Protein AF-A0A537AQT9-F1 (afdb_monomer)

Nearest PDB structures (foldseek):
  8ix9-assembly1_B  TM=9.095E-01  e=1.448E-14  Pseudomonas aeruginosa
  3hwr-assembly1_B  TM=9.154E-01  e=8.059E-14  Cupriavidus pinatubonensis JMP134
  8wl4-assembly1_B-2  TM=8.433E-01  e=1.164E-13  Levilactobacillus brevis
  8wl3-assembly1_B-2  TM=8.200E-01  e=2.285E-13  Levilactobacillus brevis
  3i83-assembly1_A  TM=8.403E-01  e=4.076E-12  Methylococcus capsulatus

Foldseek 3Di:
DDDDDDDDDDDDDDDDDDDDDDDDDDDDDDDDDDDDDDDPPPPPPDDDDDDDDDDDDDDDDDDDDDDDDDDDDDDDDDDDDDDDDPPPDPPPVVVPPDPQFAEEEEEACFAVSVVLQQLLLVGHQYEYEALPVLQQVLCQPFNQFEAAPDTDGDRHHYHNFLVRVAADEGQEYEYADALVCLLVSCVRNVVRYPDAHEYEYQYADDDSQVSVVVVDPGWYKYWHAPWDWHGPDRSYIYGHDLGPATEMETPGDHLVSCVVVCVSCVVSPHHYHRDHDRVVVSVVVNVVVVVVD

Secondary structure (DSSP, 8-state):
---------------------------------------TTSSSSSSS--S------------PPPP------------------------TTTTTS-SPPPEEEEE--SHHHHHHHHHHTTTSEEEEE-S-HHHHHHHHHH-EEEEESS-EEE--EEESSHHHH-SEE-SEEEE-S-GGGHHHHHHHHGGGEES-PEEEE--SSSSHHHHHHHH-SS-EEEEE---EEEEEETTEEEEEE--S-EEEEEEES-HHHHHHHHHHHHHHT--EEE-S--HHHHHHHHHHHHHH-

Radius of gyration: 32.09 Å; Cα contacts (8 Å, |Δi|>4): 451; chains: 1; bounding box: 141×38×62 Å

Solvent-accessible surface area (backbone atoms only — not comparable to full-atom values): 18251 Å² total; per-residue (Å²): 141,79,92,87,86,88,84,88,85,85,86,87,87,88,87,88,84,88,84,91,84,89,84,91,90,86,82,92,83,82,83,88,81,86,89,78,94,79,76,98,80,83,86,88,83,82,89,88,86,90,86,80,86,80,90,84,90,81,82,91,80,89,83,86,85,84,90,79,91,82,87,89,83,86,89,80,85,89,76,93,72,78,80,79,75,82,76,77,78,75,60,76,80,65,74,70,69,77,72,78,56,56,28,36,37,29,36,22,49,51,23,62,21,33,49,54,48,54,33,38,42,76,72,32,43,39,35,35,33,29,78,53,49,65,31,30,52,32,18,61,74,72,14,38,31,38,30,67,84,54,73,48,71,39,80,49,52,57,20,54,42,42,79,75,57,37,74,43,74,36,58,28,39,39,44,41,46,60,72,92,44,46,65,65,53,48,64,57,36,52,86,22,55,36,84,80,34,38,35,34,36,50,47,81,75,81,64,64,62,59,50,50,57,73,76,46,91,60,44,29,35,32,29,34,61,47,64,39,48,40,66,77,49,64,24,32,25,32,37,74,40,87,43,67,67,17,34,33,16,40,77,37,76,51,51,75,82,47,41,67,55,29,50,47,36,31,76,38,73,44,51,40,47,69,35,76,71,29,58,68,64,38,50,54,52,40,55,54,49,73,75,74,112

Mean predicted aligned error: 16.13 Å

Structure (mmCIF, N/CA/C/O backbone):
data_AF-A0A537AQT9-F1
#
_entry.id   AF-A0A537AQT9-F1
#
loop_
_atom_site.group_PDB
_atom_site.id
_atom_site.type_symbol
_atom_site.label_atom_id
_atom_site.label_alt_id
_atom_site.label_comp_id
_atom_site.label_asym_id
_atom_site.label_entity_id
_atom_site.label_seq_id
_atom_site.pdbx_PDB_ins_code
_atom_site.Cartn_x
_atom_site.Cartn_y
_atom_site.Cartn_z
_atom_site.occupancy
_atom_site.B_iso_or_equiv
_atom_site.auth_seq_id
_atom_site.auth_comp_id
_atom_site.auth_asym_id
_atom_site.auth_atom_id
_atom_site.pdbx_PDB_model_num
ATOM 1 N N . MET A 1 1 ? 75.139 15.248 19.579 1.00 33.78 1 MET A N 1
ATOM 2 C CA . MET A 1 1 ? 76.320 14.436 19.194 1.00 33.78 1 MET A CA 1
ATOM 3 C C . MET A 1 1 ? 76.072 13.026 19.703 1.00 33.78 1 MET A C 1
ATOM 5 O O . MET A 1 1 ? 75.823 12.925 20.889 1.00 33.78 1 MET A O 1
ATOM 9 N N . ARG A 1 2 ? 76.051 11.916 18.966 1.00 36.06 2 ARG A N 1
ATOM 10 C CA . ARG A 1 2 ? 76.287 11.492 17.570 1.00 36.06 2 ARG A CA 1
ATOM 11 C C . ARG A 1 2 ? 75.431 10.198 17.415 1.00 36.06 2 ARG A C 1
ATOM 13 O O . ARG A 1 2 ? 75.317 9.487 18.405 1.00 36.06 2 ARG A O 1
ATOM 20 N N . THR A 1 3 ? 74.587 10.017 16.385 1.00 31.69 3 THR A N 1
ATOM 21 C CA . THR A 1 3 ? 74.832 9.246 15.122 1.00 31.69 3 THR A CA 1
ATOM 22 C C . THR A 1 3 ? 75.355 7.810 15.361 1.00 31.69 3 THR A C 1
ATOM 24 O O . THR A 1 3 ? 76.186 7.644 16.238 1.00 31.69 3 THR A O 1
ATOM 27 N N . LEU A 1 4 ? 75.001 6.699 1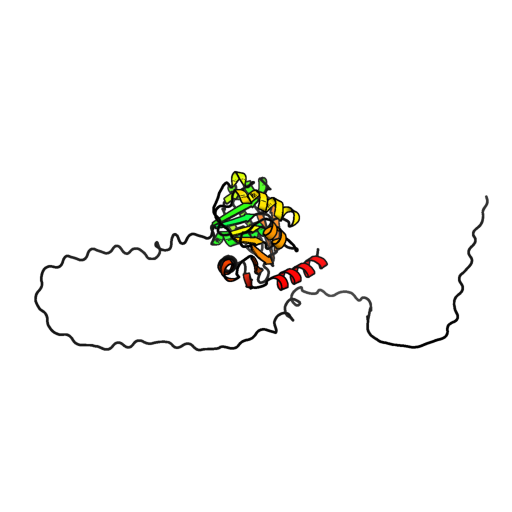4.693 1.00 36.00 4 LEU A N 1
ATOM 28 C CA . LEU A 1 4 ? 74.498 6.250 13.365 1.00 36.00 4 LEU A CA 1
ATOM 29 C C . LEU A 1 4 ? 74.026 4.763 13.581 1.00 36.00 4 LEU A C 1
ATOM 31 O O . LEU A 1 4 ? 74.238 4.246 14.669 1.00 36.00 4 LEU A O 1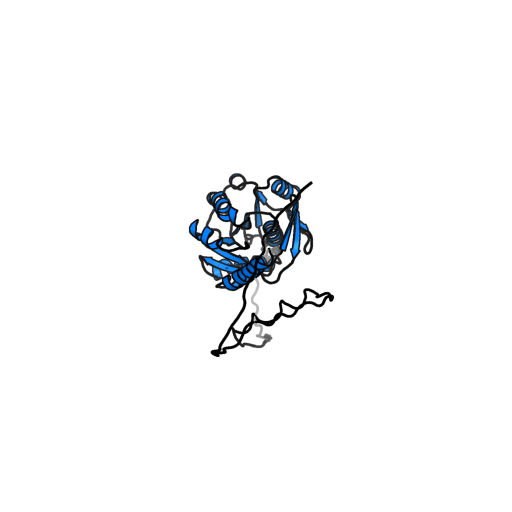
ATOM 35 N N . ALA A 1 5 ? 73.413 3.964 12.697 1.00 33.75 5 ALA A N 1
ATOM 36 C CA . ALA A 1 5 ? 73.587 3.779 11.259 1.00 33.75 5 ALA A CA 1
ATOM 37 C C . ALA A 1 5 ? 72.425 2.964 10.647 1.00 33.75 5 ALA A C 1
ATOM 39 O O . ALA A 1 5 ? 71.822 2.111 11.295 1.00 33.75 5 ALA A O 1
ATOM 40 N N . ALA A 1 6 ? 72.185 3.211 9.361 1.00 35.09 6 ALA A N 1
ATOM 41 C CA . ALA A 1 6 ? 71.316 2.460 8.466 1.00 35.09 6 ALA A CA 1
ATOM 42 C C . ALA A 1 6 ? 72.064 1.302 7.775 1.00 35.09 6 ALA A C 1
ATOM 44 O O . ALA A 1 6 ? 73.274 1.385 7.577 1.00 35.09 6 ALA A O 1
ATOM 45 N N . ALA A 1 7 ? 71.323 0.303 7.285 1.00 35.03 7 ALA A N 1
ATOM 46 C CA . ALA A 1 7 ? 71.769 -0.575 6.204 1.00 35.03 7 ALA A CA 1
ATOM 47 C C . ALA A 1 7 ? 70.605 -0.867 5.235 1.00 35.03 7 ALA A C 1
ATOM 49 O O . ALA A 1 7 ? 69.642 -1.551 5.569 1.00 35.03 7 ALA A O 1
ATOM 50 N N . ARG A 1 8 ? 70.706 -0.301 4.025 1.00 35.44 8 ARG A N 1
ATOM 51 C CA . ARG A 1 8 ? 70.062 -0.761 2.780 1.00 35.44 8 ARG A CA 1
ATOM 52 C C . ARG A 1 8 ? 71.013 -1.754 2.107 1.00 35.44 8 ARG A C 1
ATOM 54 O O . ARG A 1 8 ? 72.202 -1.488 2.167 1.00 35.44 8 ARG A O 1
ATOM 61 N N . ILE A 1 9 ? 70.493 -2.760 1.395 1.00 34.44 9 ILE A N 1
ATOM 62 C CA . ILE A 1 9 ? 71.028 -3.415 0.167 1.00 34.44 9 ILE A CA 1
ATOM 63 C C . ILE A 1 9 ? 69.879 -4.337 -0.312 1.00 34.44 9 ILE A C 1
ATOM 65 O O . ILE A 1 9 ? 69.418 -5.174 0.451 1.00 34.44 9 ILE A O 1
ATOM 69 N N . ALA A 1 10 ? 69.120 -3.999 -1.359 1.00 32.22 10 ALA A N 1
ATOM 70 C CA . ALA A 1 10 ? 69.355 -4.112 -2.810 1.00 32.22 10 ALA A CA 1
ATOM 71 C C . ALA A 1 10 ? 68.746 -5.402 -3.406 1.00 32.22 10 ALA A C 1
ATOM 73 O O . ALA A 1 10 ? 69.064 -6.514 -3.000 1.00 32.22 10 ALA A O 1
ATOM 74 N N . ARG A 1 11 ? 67.846 -5.212 -4.381 1.00 33.88 11 ARG A N 1
ATOM 75 C CA . ARG A 1 11 ? 67.275 -6.251 -5.253 1.00 33.88 11 ARG A CA 1
ATOM 76 C C . ARG A 1 11 ? 68.293 -6.671 -6.319 1.00 33.88 11 ARG A C 1
ATOM 78 O O . ARG A 1 11 ? 69.036 -5.806 -6.781 1.00 33.88 11 ARG A O 1
ATOM 85 N N . PRO A 1 12 ? 68.164 -7.888 -6.865 1.00 35.25 12 PRO A N 1
ATOM 86 C CA . PRO A 1 12 ? 68.488 -8.150 -8.259 1.00 35.25 12 PRO A CA 1
ATOM 87 C C . PRO A 1 12 ? 67.243 -8.525 -9.092 1.00 35.25 12 PRO A C 1
ATOM 89 O O . PRO A 1 12 ? 66.321 -9.195 -8.634 1.00 35.25 12 PRO A O 1
ATOM 92 N N . GLN A 1 13 ? 67.251 -8.055 -10.336 1.00 32.03 13 GLN A N 1
ATOM 93 C CA . GLN A 1 13 ? 66.471 -8.457 -11.520 1.00 32.03 13 GLN A CA 1
ATOM 94 C C . GLN A 1 13 ? 67.520 -8.785 -12.616 1.00 32.03 13 GLN A C 1
ATOM 96 O O . GLN A 1 13 ? 68.680 -8.407 -12.437 1.00 32.03 13 GLN A O 1
ATOM 101 N N . PRO A 1 14 ? 67.160 -9.250 -13.822 1.00 45.97 14 PRO A N 1
ATOM 102 C CA . PRO A 1 14 ? 66.437 -10.469 -14.196 1.00 45.97 14 PRO A CA 1
ATOM 103 C C . PRO A 1 14 ? 67.245 -11.282 -15.243 1.00 45.97 14 PRO A C 1
ATOM 105 O O . PRO A 1 14 ? 68.164 -10.757 -15.865 1.00 45.97 14 PRO A O 1
ATOM 108 N N . GLN A 1 15 ? 66.870 -12.532 -15.526 1.00 32.69 15 GLN A N 1
ATOM 109 C CA . GLN A 1 15 ? 67.201 -13.189 -16.803 1.00 32.69 15 GLN A CA 1
ATOM 110 C C . GLN A 1 15 ? 66.007 -14.038 -17.243 1.00 32.69 15 GLN A C 1
ATOM 112 O O . GLN A 1 15 ? 65.490 -14.833 -16.463 1.00 32.69 15 GLN A O 1
ATOM 117 N N . GLY A 1 16 ? 65.531 -13.800 -18.466 1.00 29.56 16 GLY A N 1
ATOM 118 C CA . GLY A 1 16 ? 64.412 -14.519 -19.071 1.00 29.56 16 GLY A CA 1
ATOM 119 C C . GLY A 1 16 ? 64.858 -15.582 -20.070 1.00 29.56 16 GLY A C 1
ATOM 120 O O . GLY A 1 16 ? 66.004 -15.599 -20.505 1.00 29.56 16 GLY A O 1
ATOM 121 N N . SER A 1 17 ? 63.917 -16.430 -20.474 1.00 29.97 17 SER A N 1
ATOM 122 C CA . SER A 1 17 ? 63.758 -16.901 -21.855 1.00 29.97 17 SER A CA 1
ATOM 123 C C . SER A 1 17 ? 62.337 -17.448 -22.033 1.00 29.97 17 SER A C 1
ATOM 125 O O . SER A 1 17 ? 61.662 -17.776 -21.059 1.00 29.97 17 SER A O 1
ATOM 127 N N . ALA A 1 18 ? 61.870 -17.362 -23.273 1.00 30.42 18 ALA A N 1
ATOM 128 C CA . ALA A 1 18 ? 60.485 -17.373 -23.714 1.00 30.42 18 ALA A CA 1
ATOM 129 C C . ALA A 1 18 ? 59.812 -18.753 -23.673 1.00 30.42 18 ALA A C 1
ATOM 131 O O . ALA A 1 18 ? 60.477 -19.760 -23.873 1.00 30.42 18 ALA A O 1
ATOM 132 N N . ASP A 1 19 ? 58.484 -18.759 -23.537 1.00 29.48 19 ASP A N 1
ATOM 133 C CA . ASP A 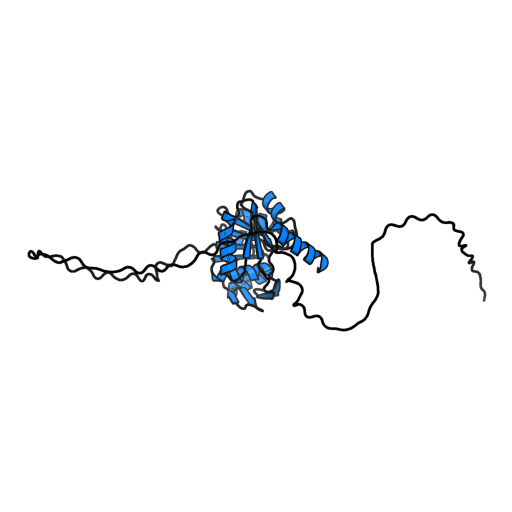1 19 ? 57.644 -19.520 -24.465 1.00 29.48 19 ASP A CA 1
ATOM 134 C C . ASP A 1 19 ? 56.274 -18.843 -24.624 1.00 29.48 19 ASP A C 1
ATOM 136 O O . ASP A 1 19 ? 55.600 -18.472 -23.658 1.00 29.48 19 ASP A O 1
ATOM 140 N N . GLU A 1 20 ? 55.923 -18.601 -25.884 1.00 32.03 20 GLU A N 1
ATOM 141 C CA . GLU A 1 20 ? 54.697 -17.965 -26.351 1.00 32.03 20 GLU A CA 1
ATOM 142 C C . GLU A 1 20 ? 53.508 -18.922 -26.236 1.00 32.03 20 GLU A C 1
ATOM 144 O O . GLU A 1 20 ? 53.545 -20.008 -26.794 1.00 32.03 20 GLU A O 1
ATOM 149 N N . HIS A 1 21 ? 52.390 -18.468 -25.665 1.00 32.62 21 HIS A N 1
ATOM 150 C CA . HIS A 1 21 ? 51.068 -18.765 -26.221 1.00 32.62 21 HIS A CA 1
ATOM 151 C C . HIS A 1 21 ? 50.082 -17.649 -25.855 1.00 32.62 21 HIS A C 1
ATOM 153 O O . HIS A 1 21 ? 49.768 -17.393 -24.695 1.00 32.62 21 HIS A O 1
ATOM 159 N N . ARG A 1 22 ? 49.623 -16.949 -26.895 1.00 29.45 22 ARG A N 1
ATOM 160 C CA . ARG A 1 22 ? 48.714 -15.802 -26.866 1.00 29.45 22 ARG A CA 1
ATOM 161 C C . ARG A 1 22 ? 47.285 -16.279 -27.137 1.00 29.45 22 ARG A C 1
ATOM 163 O O . ARG A 1 22 ? 47.041 -16.879 -28.179 1.00 29.45 22 ARG A O 1
ATOM 170 N N . LEU A 1 23 ? 46.341 -15.933 -26.262 1.00 32.78 23 LEU A N 1
ATOM 171 C CA . LEU A 1 23 ? 44.904 -15.857 -26.563 1.00 32.78 23 LEU A CA 1
ATOM 172 C C . LEU A 1 23 ? 44.380 -14.481 -26.090 1.00 32.78 23 LEU A C 1
ATOM 174 O O . LEU A 1 23 ? 44.785 -14.043 -25.013 1.00 32.78 23 LEU A O 1
ATOM 178 N N . PRO A 1 24 ? 43.564 -13.753 -26.882 1.00 32.22 24 PRO A N 1
ATOM 179 C CA . PRO A 1 24 ? 43.255 -12.343 -26.632 1.00 32.22 24 PRO A CA 1
ATOM 180 C C . PRO A 1 24 ? 41.900 -12.107 -25.940 1.00 32.22 24 PRO A C 1
ATOM 182 O O . PRO A 1 24 ? 40.929 -12.799 -26.231 1.00 32.22 24 PRO A O 1
ATOM 185 N N . GLY A 1 25 ? 41.821 -11.022 -25.156 1.00 31.31 25 GLY A N 1
ATOM 186 C CA . GLY A 1 25 ? 40.597 -10.217 -25.026 1.00 31.31 25 GLY A CA 1
ATOM 187 C C . GLY A 1 25 ? 40.142 -9.888 -23.603 1.00 31.31 25 GLY A C 1
ATOM 188 O O . GLY A 1 25 ? 39.277 -10.587 -23.103 1.00 31.31 25 GLY A O 1
ATOM 189 N N . GLU A 1 26 ? 40.712 -8.830 -23.008 1.00 28.56 26 GLU A N 1
ATOM 190 C CA . GLU A 1 26 ? 40.198 -7.896 -21.965 1.00 28.56 26 GLU A CA 1
ATOM 191 C C . GLU A 1 26 ? 41.392 -6.997 -21.533 1.00 28.56 26 GLU A C 1
ATOM 193 O O . GLU A 1 26 ? 42.536 -7.453 -21.622 1.00 28.56 26 GLU A O 1
ATOM 198 N N . PRO A 1 27 ? 41.222 -5.783 -20.974 1.00 32.19 27 PRO A N 1
ATOM 199 C CA . PRO A 1 27 ? 40.364 -4.655 -21.338 1.00 32.19 27 PRO A CA 1
ATOM 200 C C . PRO A 1 27 ? 41.201 -3.403 -21.714 1.00 32.19 27 PRO A C 1
ATOM 202 O O . PRO A 1 27 ? 42.355 -3.248 -21.311 1.00 32.19 27 PRO A O 1
ATOM 205 N N . PHE A 1 28 ? 40.620 -2.462 -22.463 1.00 29.09 28 PHE A N 1
ATOM 206 C CA . PHE A 1 28 ? 41.236 -1.147 -22.694 1.00 29.09 28 PHE A CA 1
ATOM 207 C C . PHE A 1 28 ? 40.852 -0.177 -21.564 1.00 29.09 28 PHE A C 1
ATOM 209 O O . PHE A 1 28 ? 39.677 0.136 -21.388 1.00 29.09 28 PHE A O 1
ATOM 216 N N . ILE A 1 29 ? 41.854 0.323 -20.834 1.00 27.11 29 ILE A N 1
ATOM 217 C CA . ILE A 1 29 ? 41.766 1.511 -19.974 1.00 27.11 29 ILE A CA 1
ATOM 218 C C . ILE A 1 29 ? 42.610 2.621 -20.615 1.00 27.11 29 ILE A C 1
ATOM 220 O O . ILE A 1 29 ? 43.803 2.436 -20.830 1.00 27.11 29 ILE A O 1
ATOM 224 N N . LEU A 1 30 ? 41.988 3.773 -20.873 1.00 26.59 30 LEU A N 1
ATOM 225 C CA . LEU A 1 30 ? 42.594 5.098 -21.094 1.00 26.59 30 LEU A CA 1
ATOM 226 C C . LEU A 1 30 ? 41.548 6.107 -20.586 1.00 26.59 30 LEU A C 1
ATOM 228 O O . LEU A 1 30 ? 40.445 6.167 -21.118 1.00 26.59 30 LEU A O 1
ATOM 232 N N . SER A 1 31 ? 41.686 6.574 -19.346 1.00 25.47 31 SER A N 1
ATOM 233 C CA . SER A 1 31 ? 42.271 7.864 -18.935 1.00 25.47 31 SER A CA 1
ATOM 234 C C . SER A 1 31 ? 41.544 9.108 -19.473 1.00 25.47 31 SER A C 1
ATOM 236 O O . SER A 1 31 ? 41.623 9.421 -20.657 1.00 25.47 31 SER A O 1
ATOM 238 N N . ASP A 1 32 ? 40.884 9.791 -18.536 1.00 25.80 32 ASP A N 1
ATOM 239 C CA . ASP A 1 32 ? 40.470 11.198 -18.442 1.00 25.80 32 ASP A CA 1
ATOM 240 C C . ASP A 1 32 ? 40.586 12.142 -19.651 1.00 25.80 32 ASP A C 1
ATOM 242 O O . ASP A 1 32 ? 41.674 12.419 -20.144 1.00 25.80 32 ASP A O 1
ATOM 246 N N . CYS A 1 33 ? 39.460 12.810 -19.953 1.00 24.38 33 CYS A N 1
ATOM 247 C CA . CYS A 1 33 ? 39.398 14.268 -20.131 1.00 24.38 33 CYS A CA 1
ATOM 248 C C . CYS A 1 33 ? 37.946 14.791 -20.007 1.00 24.38 33 CYS A C 1
ATOM 250 O O . CYS A 1 33 ? 37.152 14.740 -20.937 1.00 24.38 33 CYS A O 1
ATOM 252 N N . ALA A 1 34 ? 37.617 15.254 -18.800 1.00 27.25 34 ALA A N 1
ATOM 253 C CA . ALA A 1 34 ? 37.032 16.554 -18.449 1.00 27.25 34 ALA A CA 1
ATOM 254 C C . ALA A 1 34 ? 35.947 17.240 -19.340 1.00 27.25 34 ALA A C 1
ATOM 256 O O . ALA A 1 34 ? 36.182 17.601 -20.486 1.00 27.25 34 ALA A O 1
ATOM 257 N N . HIS A 1 35 ? 34.851 17.625 -18.661 1.00 29.52 35 HIS A N 1
ATOM 258 C CA . HIS A 1 35 ? 33.866 18.687 -18.959 1.00 29.52 35 HIS A CA 1
ATOM 259 C C . HIS A 1 35 ? 32.868 18.491 -20.115 1.00 29.52 35 HIS A C 1
ATOM 261 O O . HIS A 1 35 ? 33.130 18.807 -21.269 1.00 29.52 35 HIS A O 1
ATOM 267 N N . GLY A 1 36 ? 31.628 18.148 -19.750 1.00 26.55 36 GLY A N 1
ATOM 268 C CA . GLY A 1 36 ? 30.459 18.337 -20.608 1.00 26.55 36 GLY A CA 1
ATOM 269 C C . GLY A 1 36 ? 29.202 17.713 -20.010 1.00 26.55 36 GLY A C 1
ATOM 270 O O . GLY A 1 36 ? 29.072 16.498 -19.949 1.00 26.55 36 GLY A O 1
ATOM 271 N N . SER A 1 37 ? 28.284 18.549 -19.540 1.00 29.14 37 SER A N 1
ATOM 272 C CA . SER A 1 37 ? 26.969 18.205 -18.989 1.00 29.14 37 SER A CA 1
ATOM 273 C C . SER A 1 37 ? 26.192 17.160 -19.809 1.00 29.14 37 SER A C 1
ATOM 275 O O . SER A 1 37 ? 25.775 17.452 -20.929 1.00 29.14 37 SER A O 1
ATOM 277 N N . PHE A 1 38 ? 25.903 15.992 -19.224 1.00 25.41 38 PHE A N 1
ATOM 278 C CA . PHE A 1 38 ? 24.958 15.021 -19.787 1.00 25.41 38 PHE A CA 1
ATOM 279 C C . PHE A 1 38 ? 2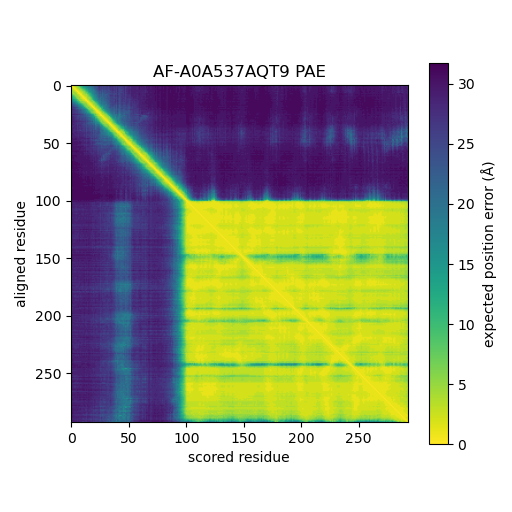3.583 15.140 -19.117 1.00 25.41 38 PHE A C 1
ATOM 281 O O . PHE A 1 38 ? 23.428 14.992 -17.906 1.00 25.41 38 PHE A O 1
ATOM 288 N N . SER A 1 39 ? 22.571 15.426 -19.936 1.00 27.39 39 SER A N 1
ATOM 289 C CA . SER A 1 39 ? 21.156 15.425 -19.564 1.00 27.39 39 SER A CA 1
ATOM 290 C C . SER A 1 39 ? 20.657 13.986 -19.375 1.00 27.39 39 SER A C 1
ATOM 292 O O . SER A 1 39 ? 20.846 13.142 -20.250 1.00 27.39 39 SER A O 1
ATOM 294 N N . VAL A 1 40 ? 19.988 13.707 -18.250 1.00 31.61 40 VAL A N 1
ATOM 295 C CA . VAL A 1 40 ? 19.402 12.400 -17.874 1.00 31.61 40 VAL A CA 1
ATOM 296 C C . VAL A 1 40 ? 18.123 12.115 -18.679 1.00 31.61 40 VAL A C 1
ATOM 298 O O . VAL A 1 40 ? 17.039 11.944 -18.125 1.00 31.61 40 VAL A O 1
ATOM 301 N N . ARG A 1 41 ? 18.207 12.127 -20.014 1.00 29.89 41 ARG A N 1
ATOM 302 C CA . ARG A 1 41 ? 17.038 11.909 -20.885 1.00 29.89 41 ARG A CA 1
ATOM 303 C C . ARG A 1 41 ? 17.211 10.857 -21.980 1.00 29.89 41 ARG A C 1
ATOM 305 O O . ARG A 1 41 ? 16.269 10.660 -22.737 1.00 29.89 41 ARG A O 1
ATOM 312 N N . THR A 1 42 ? 18.335 10.138 -22.038 1.00 29.58 42 THR A N 1
ATOM 313 C CA . THR A 1 42 ? 18.641 9.293 -23.216 1.00 29.58 42 THR A CA 1
ATOM 314 C C . THR A 1 42 ? 19.087 7.857 -22.905 1.00 29.58 42 THR A C 1
ATOM 316 O O . THR A 1 42 ? 19.699 7.221 -23.750 1.00 29.58 42 THR A O 1
ATOM 319 N N . LEU A 1 43 ? 18.779 7.297 -21.730 1.00 29.39 43 LEU A N 1
ATOM 320 C CA . LEU A 1 43 ? 19.219 5.932 -21.371 1.00 29.39 43 LEU A CA 1
ATOM 321 C C . LEU A 1 43 ? 18.121 5.038 -20.762 1.00 29.39 43 LEU A C 1
ATOM 323 O O . LEU A 1 43 ? 18.414 4.145 -19.978 1.00 29.39 43 LEU A O 1
ATOM 327 N N . VAL A 1 44 ? 16.855 5.245 -21.151 1.00 32.56 44 VAL A N 1
ATOM 328 C CA . VAL A 1 44 ? 15.736 4.315 -20.841 1.00 32.56 44 VAL A CA 1
ATOM 329 C C . VAL A 1 44 ? 14.994 3.863 -22.113 1.00 32.56 44 VAL A C 1
ATOM 331 O O . VAL A 1 44 ? 13.923 3.276 -22.072 1.00 32.56 44 VAL A O 1
ATOM 334 N N . SER A 1 45 ? 15.558 4.086 -23.301 1.00 32.59 45 SER A N 1
ATOM 335 C CA . SER A 1 45 ? 14.931 3.636 -24.553 1.00 32.59 45 SER A CA 1
ATOM 336 C C . SER A 1 45 ? 15.938 2.977 -25.479 1.00 32.59 45 SER A C 1
ATOM 338 O O . SER A 1 45 ? 16.223 3.481 -26.555 1.00 32.59 45 SER A O 1
ATOM 340 N N . ALA A 1 46 ? 16.481 1.841 -25.049 1.00 32.31 46 ALA A N 1
ATOM 341 C CA . ALA A 1 46 ? 16.979 0.810 -25.953 1.00 32.31 46 ALA A CA 1
ATOM 342 C C . ALA A 1 46 ? 17.140 -0.512 -25.185 1.00 32.31 46 ALA A C 1
ATOM 344 O O . ALA A 1 46 ? 17.823 -0.559 -24.168 1.00 32.31 46 ALA A O 1
ATOM 345 N N . ASN A 1 47 ? 16.554 -1.583 -25.727 1.00 34.25 47 ASN A N 1
ATOM 346 C CA . ASN A 1 47 ? 16.887 -2.992 -25.468 1.00 34.25 47 ASN A CA 1
ATOM 347 C C . ASN A 1 47 ? 16.261 -3.758 -24.291 1.00 34.25 47 ASN A C 1
ATOM 349 O O . ASN A 1 47 ? 16.891 -4.684 -23.789 1.00 34.25 47 ASN A O 1
ATOM 353 N N . ILE A 1 48 ? 14.988 -3.533 -23.947 1.00 33.16 48 ILE A N 1
ATOM 354 C CA . ILE A 1 48 ? 14.173 -4.592 -23.306 1.00 33.16 48 ILE A CA 1
ATOM 355 C C . ILE A 1 48 ? 12.746 -4.559 -23.861 1.00 33.16 48 ILE A C 1
ATOM 357 O O . ILE A 1 48 ? 11.834 -4.173 -23.148 1.00 33.16 48 ILE A O 1
ATOM 361 N N . LEU A 1 49 ? 12.547 -4.894 -25.143 1.00 31.48 49 LEU A N 1
ATOM 362 C CA . LEU A 1 49 ? 11.241 -5.259 -25.732 1.00 31.48 49 LEU A CA 1
ATOM 363 C C . LEU A 1 49 ? 11.436 -5.647 -27.209 1.00 31.48 49 LEU A C 1
ATOM 365 O O . LEU A 1 49 ? 11.028 -4.929 -28.113 1.00 31.48 49 LEU A O 1
ATOM 369 N N . ASP A 1 50 ? 12.074 -6.787 -27.472 1.00 31.12 50 ASP A N 1
ATOM 370 C CA . ASP A 1 50 ? 11.891 -7.455 -28.765 1.00 31.12 50 ASP A CA 1
ATOM 371 C C . ASP A 1 50 ? 11.955 -8.971 -28.599 1.00 31.12 50 ASP A C 1
ATOM 373 O O . ASP A 1 50 ? 13.002 -9.605 -28.731 1.00 31.12 50 ASP A O 1
ATOM 377 N N . ARG A 1 51 ? 10.822 -9.529 -28.166 1.00 34.72 51 ARG A N 1
ATOM 378 C CA . ARG A 1 51 ? 10.409 -10.927 -28.343 1.00 34.72 51 ARG A CA 1
ATOM 379 C C . ARG A 1 51 ? 9.123 -11.136 -27.558 1.00 34.72 51 ARG A C 1
ATOM 381 O O . ARG A 1 51 ? 9.196 -11.533 -26.414 1.00 34.72 51 ARG A O 1
ATOM 388 N N . TYR A 1 52 ? 7.977 -10.824 -28.158 1.00 33.59 52 TYR A N 1
ATOM 389 C CA . TYR A 1 52 ? 6.702 -11.551 -28.030 1.00 33.59 52 TYR A CA 1
ATOM 390 C C . TYR A 1 52 ? 5.711 -10.917 -29.028 1.00 33.59 52 TYR A C 1
ATOM 392 O O . TYR A 1 52 ? 5.355 -9.749 -28.908 1.00 33.59 52 TYR A O 1
ATOM 400 N N . GLY A 1 53 ? 5.326 -11.675 -30.067 1.00 25.95 53 GLY A N 1
ATOM 401 C CA . GLY A 1 53 ? 4.331 -11.279 -31.083 1.00 25.95 53 GLY A CA 1
ATOM 402 C C . GLY A 1 53 ? 2.929 -11.042 -30.490 1.00 25.95 53 GLY A C 1
ATOM 403 O O . GLY A 1 53 ? 2.694 -11.331 -29.328 1.00 25.95 53 GLY A O 1
ATOM 404 N N . ARG A 1 54 ? 1.910 -10.572 -31.216 1.00 29.23 54 ARG A N 1
ATOM 405 C CA . ARG A 1 54 ? 1.527 -10.803 -32.615 1.00 29.23 54 ARG A CA 1
ATOM 406 C C . ARG A 1 54 ? 0.535 -9.728 -33.102 1.00 29.23 54 ARG A C 1
ATOM 408 O O . ARG A 1 54 ? -0.220 -9.163 -32.325 1.00 29.23 54 ARG A O 1
ATOM 415 N N . ARG A 1 55 ? 0.510 -9.592 -34.435 1.00 29.86 55 ARG A N 1
ATOM 416 C CA . ARG A 1 55 ? -0.616 -9.390 -35.379 1.00 29.86 55 ARG A CA 1
ATOM 417 C C . ARG A 1 55 ? -2.044 -9.267 -34.809 1.00 29.86 55 ARG A C 1
ATOM 419 O O . ARG A 1 55 ? -2.484 -10.144 -34.075 1.00 29.86 55 ARG A O 1
ATOM 426 N N . GLY A 1 56 ? -2.816 -8.344 -35.398 1.00 27.36 56 GLY A N 1
ATOM 427 C CA . GLY A 1 56 ? -4.272 -8.487 -35.546 1.00 27.36 56 GLY A CA 1
ATOM 428 C C . GLY A 1 56 ? -5.053 -7.174 -35.645 1.00 27.36 56 GLY A C 1
ATOM 429 O O . GLY A 1 56 ? -5.696 -6.779 -34.684 1.00 27.36 56 GLY A O 1
ATOM 430 N N . SER A 1 57 ? -5.027 -6.510 -36.804 1.00 28.41 57 SER A N 1
ATOM 431 C CA . SER A 1 57 ? -5.965 -5.429 -37.147 1.00 28.41 57 SER A CA 1
ATOM 432 C C . SER A 1 57 ? -7.279 -6.041 -37.642 1.00 28.41 57 SER A C 1
ATOM 434 O O . SER A 1 57 ? -7.257 -6.844 -38.576 1.00 28.41 57 SER A O 1
ATOM 436 N N . CYS A 1 58 ? -8.418 -5.674 -37.047 1.00 26.11 58 CYS A N 1
ATOM 437 C CA . CYS A 1 58 ? -9.726 -5.892 -37.660 1.00 26.11 58 CYS A CA 1
ATOM 438 C C . CYS A 1 58 ? -10.626 -4.668 -37.455 1.00 26.11 58 CYS A C 1
ATOM 440 O O . CYS A 1 58 ? -10.671 -4.068 -36.382 1.00 26.11 58 CYS A O 1
ATOM 442 N N . ALA A 1 59 ? -11.267 -4.279 -38.551 1.00 30.12 59 ALA A N 1
ATOM 443 C CA . ALA A 1 59 ? -11.894 -2.996 -38.791 1.00 30.12 59 ALA A CA 1
ATOM 444 C C . ALA A 1 59 ? -13.303 -2.863 -38.189 1.00 30.12 59 ALA A C 1
ATOM 446 O O . ALA A 1 59 ? -14.032 -3.837 -38.009 1.00 30.12 59 ALA A O 1
ATOM 447 N N . ARG A 1 60 ? -13.684 -1.603 -37.955 1.00 29.05 60 ARG A N 1
ATOM 448 C CA . ARG A 1 60 ? -15.043 -1.141 -37.646 1.00 29.05 60 ARG A CA 1
ATOM 449 C C . ARG A 1 60 ? -16.027 -1.522 -38.758 1.00 29.05 60 ARG A C 1
ATOM 451 O O . ARG A 1 60 ? -15.724 -1.340 -39.936 1.00 29.05 60 ARG A O 1
ATOM 458 N N . ARG A 1 61 ? -17.238 -1.931 -38.375 1.00 28.95 61 ARG A N 1
ATOM 459 C CA . ARG A 1 61 ? -18.441 -1.836 -39.212 1.00 28.95 61 ARG A CA 1
ATOM 460 C C . ARG A 1 61 ? -19.599 -1.305 -38.375 1.00 28.95 61 ARG A C 1
ATOM 462 O O . ARG A 1 61 ? -20.006 -1.939 -37.406 1.00 28.95 61 ARG A O 1
ATOM 469 N N . ASP A 1 62 ? -20.088 -0.141 -38.785 1.00 29.58 62 ASP A N 1
ATOM 470 C CA . ASP A 1 62 ? -21.324 0.485 -38.332 1.00 29.58 62 ASP A CA 1
ATOM 471 C C . ASP A 1 62 ? -22.538 -0.289 -38.869 1.00 29.58 62 ASP A C 1
ATOM 473 O O . ASP A 1 62 ? -22.551 -0.727 -40.022 1.00 29.58 62 ASP A O 1
ATOM 477 N N . LEU A 1 63 ? -23.565 -0.448 -38.033 1.00 28.61 63 LEU A N 1
ATOM 478 C CA . LEU A 1 63 ? -24.841 -1.076 -38.380 1.00 28.61 63 LEU A CA 1
ATOM 479 C C . LEU A 1 63 ? -25.950 -0.019 -38.295 1.00 28.61 63 LEU A C 1
ATOM 481 O O . LEU A 1 63 ? -26.390 0.367 -37.215 1.00 28.61 63 LEU A O 1
ATOM 485 N N . LEU A 1 64 ? -26.374 0.450 -39.469 1.00 29.42 64 LEU A N 1
ATOM 486 C CA . LEU A 1 64 ? -27.595 1.221 -39.703 1.00 29.42 64 LEU A CA 1
ATOM 487 C C . LEU A 1 64 ? -28.797 0.267 -39.666 1.00 29.42 64 LEU A C 1
ATOM 489 O O . LEU A 1 64 ? -28.849 -0.684 -40.447 1.00 29.42 64 LEU A O 1
ATOM 493 N N . ILE A 1 65 ? -29.775 0.526 -38.794 1.00 34.09 65 ILE A N 1
ATOM 494 C CA . ILE A 1 65 ? -31.068 -0.174 -38.802 1.00 34.09 65 ILE A CA 1
ATOM 495 C C . ILE A 1 65 ? -32.087 0.684 -39.556 1.00 34.09 65 ILE A C 1
ATOM 497 O O . ILE A 1 65 ? -32.312 1.849 -39.237 1.00 34.09 65 ILE A O 1
ATOM 501 N N . ASN A 1 66 ? -32.672 0.069 -40.580 1.00 27.42 66 ASN A N 1
ATOM 502 C CA . ASN A 1 66 ? -33.639 0.615 -41.522 1.00 27.42 66 ASN A CA 1
ATOM 503 C C . ASN A 1 66 ? -35.066 0.358 -41.002 1.00 27.42 66 ASN A C 1
ATOM 505 O O . ASN A 1 66 ? -35.395 -0.776 -40.653 1.00 27.42 66 ASN A O 1
ATOM 509 N N . SER A 1 67 ? -35.917 1.382 -40.961 1.00 30.89 67 SER A N 1
ATOM 510 C CA . SER A 1 67 ? -37.322 1.292 -40.551 1.00 30.89 67 SER A CA 1
ATOM 511 C C . SER A 1 67 ? -38.254 1.277 -41.773 1.00 30.89 67 SER A C 1
ATOM 513 O O . SER A 1 67 ? -38.340 2.245 -42.524 1.00 30.89 67 SER A O 1
ATOM 515 N N . ARG A 1 68 ? -38.990 0.173 -41.965 1.00 30.52 68 ARG A N 1
ATOM 516 C CA . ARG A 1 68 ? -40.189 0.073 -42.825 1.00 30.52 68 ARG A CA 1
ATOM 517 C C . ARG A 1 68 ? -41.221 -0.787 -42.080 1.00 30.52 68 ARG A C 1
ATOM 519 O O . ARG A 1 68 ? -40.902 -1.900 -41.691 1.00 30.52 68 ARG A O 1
ATOM 526 N N . HIS A 1 69 ? -42.302 -0.188 -41.581 1.00 29.80 69 HIS A N 1
ATOM 527 C CA . HIS A 1 69 ? -43.626 -0.066 -42.215 1.00 29.80 69 HIS A CA 1
ATOM 528 C C . HIS A 1 69 ? -44.393 -1.400 -42.295 1.00 29.80 69 HIS A C 1
ATOM 530 O O . HIS A 1 69 ? -44.101 -2.232 -43.149 1.00 29.80 69 HIS A O 1
ATOM 536 N N . LEU A 1 70 ? -45.401 -1.559 -41.428 1.00 31.58 70 LEU A N 1
ATOM 537 C CA . LEU A 1 70 ? -46.506 -2.516 -41.562 1.00 31.58 70 LEU A CA 1
ATOM 538 C C . LEU A 1 70 ? -47.825 -1.827 -41.152 1.00 31.58 70 LEU A C 1
ATOM 540 O O . LEU A 1 70 ? -47.775 -0.908 -40.331 1.00 31.58 70 LEU A O 1
ATOM 544 N N . PRO A 1 71 ? -48.968 -2.210 -41.756 1.00 35.88 71 PRO A N 1
ATOM 545 C CA . PRO A 1 71 ? -50.162 -1.376 -41.822 1.00 35.88 71 PRO A CA 1
ATOM 546 C C . PRO A 1 71 ? -51.173 -1.619 -40.694 1.00 35.88 71 PRO A C 1
ATOM 548 O O . PRO A 1 71 ? -51.208 -2.665 -40.052 1.00 35.88 71 PRO A O 1
ATOM 551 N N . ASP A 1 72 ? -52.009 -0.600 -40.542 1.00 31.42 72 ASP A N 1
ATOM 552 C CA . ASP A 1 72 ? -53.117 -0.399 -39.613 1.00 31.42 72 ASP A CA 1
ATOM 553 C C . ASP A 1 72 ? -54.365 -1.209 -40.013 1.00 31.42 72 ASP A C 1
ATOM 555 O O . ASP A 1 72 ? -54.707 -1.204 -41.199 1.00 31.42 72 ASP A O 1
ATOM 559 N N . ARG A 1 73 ? -55.056 -1.853 -39.053 1.00 33.38 73 ARG A N 1
ATOM 560 C CA . ARG A 1 73 ? -56.485 -2.222 -39.154 1.00 33.38 73 ARG A CA 1
ATOM 561 C C . ARG A 1 73 ? -57.173 -2.374 -37.787 1.00 33.38 73 ARG A C 1
ATOM 563 O O . ARG A 1 73 ? -56.830 -3.242 -36.991 1.00 33.38 73 ARG A O 1
ATOM 570 N N . ASP A 1 74 ? -58.223 -1.565 -37.674 1.00 33.44 74 ASP A N 1
ATOM 571 C CA . ASP A 1 74 ? -59.533 -1.774 -37.049 1.00 33.44 74 ASP A CA 1
ATOM 572 C C . ASP A 1 74 ? -59.699 -1.655 -35.522 1.00 33.44 74 ASP A C 1
ATOM 574 O O . ASP A 1 74 ? -59.286 -2.479 -34.709 1.00 33.44 74 ASP A O 1
ATOM 578 N N . ALA A 1 75 ? -60.415 -0.580 -35.173 1.00 35.75 75 ALA A N 1
ATOM 579 C CA . ALA A 1 75 ? -60.846 -0.162 -33.852 1.00 35.75 75 ALA A CA 1
ATOM 580 C C . ALA A 1 75 ? -62.135 -0.873 -33.392 1.00 35.75 75 ALA A C 1
ATOM 582 O O . ALA A 1 75 ? -63.106 -0.982 -34.140 1.00 35.75 75 ALA A O 1
ATOM 583 N N . GLY A 1 76 ? -62.169 -1.254 -32.112 1.00 30.83 76 GLY A N 1
ATOM 584 C CA . GLY A 1 76 ? -63.367 -1.608 -31.341 1.00 30.83 76 GLY A CA 1
ATOM 585 C C . GLY A 1 76 ? -63.394 -0.831 -30.010 1.00 30.83 76 GLY A C 1
ATOM 586 O O . GLY A 1 76 ? -62.336 -0.392 -29.553 1.00 30.83 76 GLY A O 1
ATOM 587 N N . PRO A 1 77 ? -64.573 -0.578 -29.408 1.00 34.50 77 PRO A N 1
ATOM 588 C CA . PRO A 1 77 ? -64.769 0.537 -28.486 1.00 34.50 77 PRO A CA 1
ATOM 589 C C . PRO A 1 77 ? -64.273 0.287 -27.055 1.00 34.50 77 PRO A C 1
ATOM 591 O O . PRO A 1 77 ? -64.202 -0.832 -26.555 1.00 34.50 77 PRO A O 1
ATOM 594 N N . MET A 1 78 ? -63.957 1.409 -26.410 1.00 32.59 78 MET A N 1
ATOM 595 C CA . MET A 1 78 ? -63.322 1.569 -25.106 1.00 32.59 78 MET A CA 1
ATOM 596 C C . MET A 1 78 ? -64.040 0.874 -23.941 1.00 32.59 78 MET A C 1
ATOM 598 O O . MET A 1 78 ? -65.222 1.110 -23.697 1.00 32.59 78 MET A O 1
ATOM 602 N N . THR A 1 79 ? -63.260 0.198 -23.094 1.00 35.88 79 THR A N 1
ATOM 603 C CA . THR A 1 79 ? -63.598 -0.013 -21.680 1.00 35.88 79 THR A CA 1
ATOM 604 C C . THR A 1 79 ? -62.471 0.505 -20.790 1.00 35.88 79 THR A C 1
ATOM 606 O O . THR A 1 79 ? -61.387 -0.066 -20.733 1.00 35.88 79 THR A O 1
ATOM 609 N N . ASN A 1 80 ? -62.764 1.630 -20.138 1.00 43.84 80 ASN A N 1
ATOM 610 C CA . ASN A 1 80 ? -62.249 2.134 -18.864 1.00 43.84 80 ASN A CA 1
ATOM 611 C C . ASN A 1 80 ? -60.920 1.523 -18.356 1.00 43.84 80 ASN A C 1
ATOM 613 O O . ASN A 1 80 ? -60.918 0.617 -17.524 1.00 43.84 80 ASN A O 1
ATOM 617 N N . ALA A 1 81 ? -59.785 2.059 -18.815 1.00 35.81 81 ALA A N 1
ATOM 618 C CA . ALA A 1 81 ? -58.472 1.754 -18.253 1.00 35.81 81 ALA A CA 1
ATOM 619 C C . ALA A 1 81 ? -57.931 2.978 -17.508 1.00 35.81 81 ALA A C 1
ATOM 621 O O . ALA A 1 81 ? -57.847 4.086 -18.041 1.00 35.81 81 ALA A O 1
ATOM 622 N N . ALA A 1 82 ? -57.605 2.753 -16.240 1.00 37.09 82 ALA A N 1
ATOM 623 C CA . ALA A 1 82 ? -57.113 3.737 -15.299 1.00 37.09 82 ALA A CA 1
ATOM 624 C C . ALA A 1 82 ? -55.932 4.556 -15.849 1.00 37.09 82 ALA A C 1
ATOM 626 O O . ALA A 1 82 ? -55.000 4.044 -16.467 1.00 37.09 82 ALA A O 1
ATOM 627 N N . ARG A 1 83 ? -55.978 5.854 -15.550 1.00 33.75 83 ARG A N 1
ATOM 628 C CA . ARG A 1 83 ? -54.922 6.850 -15.757 1.00 33.75 83 ARG A CA 1
ATOM 629 C C . ARG A 1 83 ? -53.557 6.276 -15.321 1.00 33.75 83 ARG A C 1
ATOM 631 O O . ARG A 1 83 ? -53.431 5.926 -14.146 1.00 33.75 83 ARG A O 1
ATOM 638 N N . PRO A 1 84 ? -52.532 6.190 -16.193 1.00 34.12 84 PRO A N 1
ATOM 639 C CA . PRO A 1 84 ? -51.244 5.658 -15.777 1.00 34.12 84 PRO A CA 1
ATOM 640 C C . PRO A 1 84 ? -50.639 6.593 -14.731 1.00 34.12 84 PRO A C 1
ATOM 642 O O . PRO A 1 84 ? -50.548 7.812 -14.919 1.00 34.12 84 PRO A O 1
ATOM 645 N N . ALA A 1 85 ? -50.276 6.008 -13.592 1.00 38.34 85 ALA A N 1
ATOM 646 C CA . ALA A 1 85 ? -49.560 6.690 -12.535 1.00 38.34 85 ALA A CA 1
ATOM 647 C C . ALA A 1 85 ? -48.293 7.319 -13.125 1.00 38.34 85 ALA A C 1
ATOM 649 O O . ALA A 1 85 ? -47.551 6.685 -13.875 1.00 38.34 85 ALA A O 1
ATOM 650 N N . ARG A 1 86 ? -48.054 8.588 -12.786 1.00 36.34 86 ARG A N 1
ATOM 651 C CA . ARG A 1 86 ? -46.805 9.279 -13.101 1.00 36.34 86 ARG A CA 1
ATOM 652 C C . ARG A 1 86 ? -45.663 8.460 -12.498 1.00 36.34 86 ARG A C 1
ATOM 654 O O . ARG A 1 86 ? -45.453 8.513 -11.288 1.00 36.34 86 ARG A O 1
ATOM 661 N N . HIS A 1 87 ? -44.943 7.704 -13.324 1.00 35.31 87 HIS A N 1
ATOM 662 C CA . HIS A 1 87 ? -43.676 7.109 -12.926 1.00 35.31 87 HIS A CA 1
ATOM 663 C C . HIS A 1 87 ? -42.749 8.261 -12.535 1.00 35.31 87 HIS A C 1
ATOM 665 O O . HIS A 1 87 ? -42.304 9.034 -13.383 1.00 35.31 87 HIS A O 1
ATOM 671 N N . LYS A 1 88 ? -42.501 8.410 -11.228 1.00 39.28 88 LYS A N 1
ATOM 672 C CA . LYS A 1 88 ? -41.372 9.193 -10.731 1.00 39.28 88 LYS A CA 1
ATOM 673 C C . LYS A 1 88 ? -40.133 8.586 -11.376 1.00 39.28 88 LYS A C 1
ATOM 675 O O . LYS A 1 88 ? -39.804 7.433 -11.106 1.00 39.28 88 LYS A O 1
ATOM 680 N N . GLY A 1 89 ? -39.507 9.339 -12.274 1.00 34.12 89 GLY A N 1
ATOM 681 C CA . GLY A 1 89 ? -38.213 8.981 -12.825 1.00 34.12 89 GLY A CA 1
ATOM 682 C C . GLY A 1 89 ? -37.238 8.829 -11.669 1.00 34.12 89 GLY A C 1
ATOM 683 O O . GLY A 1 89 ? -36.892 9.809 -11.015 1.00 34.12 89 GLY A O 1
ATOM 684 N N . TYR A 1 90 ? -36.825 7.598 -11.396 1.00 40.25 90 TYR A N 1
ATOM 685 C CA . TYR A 1 90 ? -35.615 7.371 -10.631 1.00 40.25 90 TYR A CA 1
ATOM 686 C C . TYR A 1 90 ? -34.471 7.814 -11.538 1.00 40.25 90 TYR A C 1
ATOM 688 O O . TYR A 1 90 ? -34.225 7.213 -12.584 1.00 40.25 90 TYR A O 1
ATOM 696 N N . HIS A 1 91 ? -33.827 8.928 -11.188 1.00 37.03 91 HIS A N 1
ATOM 697 C CA . HIS A 1 91 ? -32.619 9.371 -11.863 1.00 37.03 91 HIS A CA 1
ATOM 698 C C . HIS A 1 91 ? -31.602 8.224 -11.823 1.00 37.03 91 HIS A C 1
ATOM 700 O O . HIS A 1 91 ? -31.110 7.854 -10.760 1.00 37.03 91 HIS A O 1
ATOM 706 N N . ALA A 1 92 ? -31.246 7.685 -12.992 1.00 44.38 92 ALA A N 1
ATOM 707 C CA . ALA A 1 92 ? -30.208 6.661 -13.151 1.00 44.38 92 ALA A CA 1
ATOM 708 C C . ALA A 1 92 ? -28.836 7.080 -12.567 1.00 44.38 92 ALA A C 1
ATOM 710 O O . ALA A 1 92 ? -27.951 6.248 -12.396 1.00 44.38 92 ALA A O 1
ATOM 711 N N . ALA A 1 93 ? -28.671 8.359 -12.215 1.00 41.41 93 ALA A N 1
ATOM 712 C CA . ALA A 1 93 ? -27.506 8.896 -11.522 1.00 41.41 93 ALA A CA 1
ATOM 713 C C . ALA A 1 93 ? -27.427 8.519 -10.024 1.00 41.41 93 ALA A C 1
ATOM 715 O O . ALA A 1 93 ? -26.334 8.538 -9.463 1.00 41.41 93 ALA A O 1
ATOM 716 N N . GLU A 1 94 ? -28.534 8.148 -9.367 1.00 37.69 94 GLU A N 1
ATOM 717 C CA . GLU A 1 94 ? -28.538 7.791 -7.933 1.00 37.69 94 GLU A CA 1
ATOM 718 C C . GLU A 1 94 ? -28.381 6.286 -7.667 1.00 37.69 94 GLU A C 1
ATOM 720 O O . GLU A 1 94 ? -27.957 5.895 -6.581 1.00 37.69 94 GLU A O 1
ATOM 725 N N . VAL A 1 95 ? -28.619 5.437 -8.673 1.00 38.75 95 VAL A N 1
ATOM 726 C CA . VAL A 1 95 ? -28.483 3.967 -8.569 1.00 38.75 95 VAL A CA 1
ATOM 727 C C . VAL A 1 95 ? -27.014 3.507 -8.681 1.00 38.75 95 VAL A C 1
ATOM 729 O O . VAL A 1 95 ? -26.698 2.349 -8.439 1.00 38.75 95 VAL A O 1
ATOM 732 N N . PHE A 1 96 ? -26.075 4.421 -8.961 1.00 36.66 96 PHE A N 1
ATOM 733 C CA . PHE A 1 96 ? -24.628 4.145 -8.970 1.00 36.66 96 PHE A CA 1
ATOM 734 C C . PHE A 1 96 ? -23.925 4.349 -7.618 1.00 36.66 96 PHE A C 1
ATOM 736 O O . PHE A 1 96 ? -22.695 4.276 -7.533 1.00 36.66 96 PHE A O 1
ATOM 743 N N . ARG A 1 97 ? -24.668 4.586 -6.533 1.00 45.97 97 ARG A N 1
ATOM 744 C CA . ARG A 1 97 ? -24.107 4.540 -5.179 1.00 45.97 97 ARG A CA 1
ATOM 745 C C . ARG A 1 97 ? -24.213 3.111 -4.640 1.00 45.97 97 ARG A C 1
ATOM 747 O O . ARG A 1 97 ? -25.298 2.552 -4.584 1.00 45.97 97 ARG A O 1
ATOM 754 N N . VAL A 1 98 ? -23.069 2.581 -4.195 1.00 41.47 98 VAL A N 1
ATOM 755 C CA . VAL A 1 98 ? -22.837 1.255 -3.580 1.00 41.47 98 VAL A CA 1
ATOM 756 C C . VAL A 1 98 ? -22.522 0.093 -4.546 1.00 41.47 98 VAL A C 1
ATOM 758 O O . VAL A 1 98 ? -22.931 -1.040 -4.333 1.00 41.47 98 VAL A O 1
ATOM 761 N N . ALA A 1 99 ? -21.662 0.305 -5.546 1.00 47.84 99 ALA A N 1
ATOM 762 C CA . ALA A 1 99 ? -20.616 -0.708 -5.726 1.00 47.84 99 ALA A CA 1
ATOM 763 C C . ALA A 1 99 ? -19.669 -0.537 -4.526 1.00 47.84 99 ALA A C 1
ATOM 765 O O . ALA A 1 99 ? -19.156 0.570 -4.338 1.00 47.84 99 ALA A O 1
ATOM 766 N N . GLU A 1 100 ? -19.509 -1.549 -3.662 1.00 60.22 100 GLU A N 1
ATOM 767 C CA . GLU A 1 100 ? -18.586 -1.453 -2.520 1.00 60.22 100 GLU A CA 1
ATOM 768 C C . GLU A 1 100 ? -17.213 -0.990 -3.032 1.00 60.22 100 GLU A C 1
ATOM 770 O O . GLU A 1 100 ? -16.579 -1.665 -3.847 1.00 60.22 100 GLU A O 1
ATOM 775 N N . ARG A 1 101 ? -16.758 0.193 -2.594 1.00 86.06 101 ARG A N 1
ATOM 776 C CA . ARG A 1 101 ? -15.389 0.633 -2.875 1.00 86.06 101 ARG A CA 1
ATOM 777 C C . ARG A 1 101 ? -14.443 -0.415 -2.297 1.00 86.06 101 ARG A C 1
ATOM 779 O O . ARG A 1 101 ? -14.623 -0.833 -1.154 1.00 86.06 101 ARG A O 1
ATOM 786 N N . ARG A 1 102 ? -13.429 -0.810 -3.074 1.00 96.12 102 ARG A N 1
ATOM 787 C CA . ARG A 1 102 ? -12.380 -1.719 -2.596 1.00 96.12 102 ARG A CA 1
ATOM 788 C C . ARG A 1 102 ? -11.775 -1.163 -1.310 1.00 96.12 102 ARG A C 1
ATOM 790 O O . ARG A 1 102 ? -11.423 0.015 -1.272 1.00 96.12 102 ARG A O 1
ATOM 797 N N . ARG A 1 103 ? -11.666 -2.003 -0.286 1.00 97.88 103 ARG A N 1
ATOM 798 C CA . ARG A 1 103 ? -11.103 -1.670 1.025 1.00 97.88 103 ARG A CA 1
ATOM 799 C C . ARG A 1 103 ? -9.634 -2.056 1.053 1.00 97.88 103 ARG A C 1
ATOM 801 O O . ARG A 1 103 ? -9.312 -3.241 1.004 1.00 97.88 103 ARG A O 1
ATOM 808 N N . ILE A 1 104 ? -8.748 -1.072 1.134 1.00 98.56 104 ILE A N 1
ATOM 809 C CA . ILE A 1 104 ? -7.299 -1.275 1.071 1.00 98.56 104 ILE A CA 1
ATOM 810 C C . ILE A 1 104 ? -6.661 -0.832 2.383 1.00 98.56 104 ILE A C 1
ATOM 812 O O . ILE A 1 104 ? -6.847 0.305 2.817 1.00 98.56 104 ILE A O 1
ATOM 816 N N . LEU A 1 105 ? -5.878 -1.716 2.994 1.00 98.69 105 LEU A N 1
ATOM 817 C CA . LEU A 1 105 ? -4.993 -1.367 4.099 1.00 98.69 105 LEU A CA 1
ATOM 818 C C . LEU A 1 105 ? -3.586 -1.103 3.559 1.00 98.69 105 LEU A C 1
ATOM 820 O O . LEU A 1 105 ? -3.023 -1.953 2.877 1.00 98.69 105 LEU A O 1
ATOM 824 N N . ILE A 1 106 ? -2.997 0.040 3.898 1.00 98.81 106 ILE A N 1
ATOM 825 C CA . ILE A 1 106 ? -1.572 0.312 3.689 1.00 98.81 106 ILE A CA 1
ATOM 826 C C . ILE A 1 106 ? -0.842 0.162 5.021 1.00 98.81 106 ILE A C 1
ATOM 828 O O . ILE A 1 106 ? -1.168 0.839 5.995 1.00 98.81 106 ILE A O 1
ATOM 832 N N . VAL A 1 107 ? 0.158 -0.711 5.064 1.00 98.69 107 VAL A N 1
ATOM 833 C CA . VAL A 1 107 ? 0.959 -1.000 6.257 1.00 98.69 107 VAL A CA 1
ATOM 834 C C . VAL A 1 107 ? 2.322 -0.337 6.089 1.00 98.69 107 VAL A C 1
ATOM 836 O O . VAL A 1 107 ? 3.111 -0.733 5.233 1.00 98.69 107 VAL A O 1
ATOM 839 N N . GLY A 1 108 ? 2.588 0.678 6.906 1.00 98.31 108 GLY A N 1
ATOM 840 C CA . GLY A 1 108 ? 3.666 1.644 6.721 1.00 98.31 108 GLY A CA 1
ATOM 841 C C . GLY A 1 108 ? 3.197 2.803 5.846 1.00 98.31 108 GLY A C 1
ATOM 842 O O . GLY A 1 108 ? 3.142 2.674 4.630 1.00 98.31 108 GLY A O 1
ATOM 843 N N . ALA A 1 109 ? 2.890 3.947 6.457 1.00 97.50 109 ALA A N 1
ATOM 844 C CA . ALA A 1 109 ? 2.403 5.165 5.802 1.00 97.50 109 ALA A CA 1
ATOM 845 C C . ALA A 1 109 ? 3.517 6.199 5.562 1.00 97.50 109 ALA A C 1
ATOM 847 O O . ALA A 1 109 ? 3.240 7.380 5.369 1.00 97.50 109 ALA A O 1
ATOM 848 N N . GLY A 1 110 ? 4.780 5.759 5.566 1.00 97.12 110 GLY A N 1
ATOM 849 C CA . GLY A 1 110 ? 5.942 6.590 5.249 1.00 97.12 110 GLY A CA 1
ATOM 850 C C . GLY A 1 110 ? 5.952 7.089 3.798 1.00 97.12 110 GLY A C 1
ATOM 851 O O . GLY A 1 110 ? 4.923 7.241 3.156 1.00 97.12 110 GLY A O 1
ATOM 852 N N . ALA A 1 111 ? 7.131 7.335 3.231 1.00 97.50 111 ALA A N 1
ATOM 853 C CA . ALA A 1 111 ? 7.244 7.959 1.909 1.00 97.50 111 ALA A CA 1
ATOM 854 C C . ALA A 1 111 ? 6.446 7.240 0.794 1.00 97.50 111 ALA A C 1
ATOM 856 O O . ALA A 1 111 ? 5.532 7.817 0.212 1.00 97.50 111 ALA A O 1
ATOM 857 N N . ILE A 1 112 ? 6.762 5.974 0.505 1.00 97.44 112 ILE A N 1
ATOM 858 C CA . ILE A 1 112 ? 6.074 5.221 -0.558 1.00 97.44 112 ILE A CA 1
ATOM 859 C C . ILE A 1 112 ? 4.654 4.837 -0.131 1.00 97.44 112 ILE A C 1
ATOM 861 O O . ILE A 1 112 ? 3.718 5.023 -0.901 1.00 97.44 112 ILE A O 1
ATOM 865 N N . GLY A 1 113 ? 4.463 4.375 1.105 1.00 98.19 113 GLY A N 1
ATOM 866 C CA . GLY A 1 113 ? 3.136 4.014 1.605 1.00 98.19 113 GLY A CA 1
ATOM 867 C C . GLY A 1 113 ? 2.134 5.162 1.591 1.00 98.19 113 GLY A C 1
ATOM 868 O O . GLY A 1 113 ? 1.016 4.995 1.112 1.00 98.19 113 GLY A O 1
ATOM 869 N N . GLY A 1 114 ? 2.542 6.351 2.030 1.00 98.06 114 GLY A N 1
ATOM 870 C CA . GLY A 1 114 ? 1.708 7.542 1.975 1.00 98.06 114 GLY A CA 1
ATOM 871 C C . GLY A 1 114 ? 1.404 7.987 0.542 1.00 98.06 114 GLY A C 1
ATOM 872 O O . GLY A 1 114 ? 0.277 8.387 0.252 1.00 98.06 114 GLY A O 1
ATOM 873 N N . LEU A 1 115 ? 2.354 7.847 -0.389 1.00 97.94 115 LEU A N 1
ATOM 874 C CA . LEU A 1 115 ? 2.085 8.072 -1.812 1.00 97.94 115 LEU A CA 1
ATOM 875 C C . LEU A 1 115 ? 1.000 7.111 -2.321 1.00 97.94 115 LEU A C 1
ATOM 877 O O . LEU A 1 115 ? -0.020 7.566 -2.835 1.00 97.94 115 LEU A O 1
ATOM 881 N N . TYR A 1 116 ? 1.158 5.803 -2.111 1.00 98.31 116 TYR A N 1
ATOM 882 C CA . TYR A 1 116 ? 0.165 4.811 -2.541 1.00 98.31 116 TYR A CA 1
ATOM 883 C C . TYR A 1 116 ? -1.202 5.047 -1.889 1.00 98.31 116 TYR A C 1
ATOM 885 O O . TYR A 1 116 ? -2.223 5.019 -2.577 1.00 98.31 116 TYR A O 1
ATOM 893 N N . ALA A 1 117 ? -1.229 5.360 -0.591 1.00 98.44 117 ALA A N 1
ATOM 894 C CA . ALA A 1 117 ? -2.453 5.691 0.129 1.00 98.44 117 ALA A CA 1
ATOM 895 C C . ALA A 1 117 ? -3.173 6.900 -0.489 1.00 98.44 117 ALA A C 1
ATOM 897 O O . ALA A 1 117 ? -4.376 6.838 -0.742 1.00 98.44 117 ALA A O 1
ATOM 898 N N . ALA A 1 118 ? -2.443 7.983 -0.776 1.00 97.69 118 ALA A N 1
ATOM 899 C CA . ALA A 1 118 ? -3.007 9.208 -1.337 1.00 97.69 118 ALA A CA 1
ATOM 900 C C . ALA A 1 118 ? -3.597 9.001 -2.742 1.00 97.69 118 ALA A C 1
ATOM 902 O O . ALA A 1 118 ? -4.658 9.552 -3.044 1.00 97.69 118 ALA A O 1
ATOM 903 N N . TYR A 1 119 ? -2.942 8.201 -3.588 1.00 97.25 119 TYR A N 1
ATOM 904 C CA . TYR A 1 119 ? -3.449 7.872 -4.920 1.00 97.25 119 TYR A CA 1
ATOM 905 C C . TYR A 1 119 ? -4.674 6.958 -4.844 1.00 97.25 119 TYR A C 1
ATOM 907 O O . TYR A 1 119 ? -5.735 7.324 -5.355 1.00 97.25 119 TYR A O 1
ATOM 915 N N . LEU A 1 120 ? -4.570 5.816 -4.158 1.00 97.88 120 LEU A N 1
ATOM 916 C CA . LEU A 1 120 ? -5.649 4.827 -4.085 1.00 97.88 120 LEU A CA 1
ATOM 917 C C . LEU A 1 120 ? -6.924 5.401 -3.455 1.00 97.88 120 LEU A C 1
ATOM 919 O O . LEU A 1 120 ? -8.025 5.124 -3.932 1.00 97.88 120 LEU A O 1
ATOM 923 N N . ALA A 1 121 ? -6.798 6.272 -2.452 1.00 97.06 121 ALA A N 1
ATOM 924 C CA . ALA A 1 121 ? -7.936 6.877 -1.760 1.00 97.06 121 ALA A CA 1
ATOM 925 C C . ALA A 1 121 ? -8.820 7.770 -2.649 1.00 97.06 121 ALA A C 1
ATOM 927 O O . ALA A 1 121 ? -9.959 8.065 -2.287 1.00 97.06 121 ALA A O 1
ATOM 928 N N . LYS A 1 122 ? -8.356 8.165 -3.844 1.00 94.50 122 LYS A N 1
ATOM 929 C CA . LYS A 1 122 ? -9.205 8.855 -4.831 1.00 94.50 122 LYS A CA 1
ATOM 930 C C . LYS A 1 122 ? -10.406 7.988 -5.233 1.00 94.50 122 LYS A C 1
ATOM 932 O O . LYS A 1 122 ? -11.506 8.502 -5.451 1.00 94.50 122 LYS A O 1
ATOM 937 N N . ILE A 1 123 ? -10.220 6.667 -5.302 1.00 95.75 123 ILE A N 1
ATOM 938 C CA . ILE A 1 123 ? -11.209 5.734 -5.866 1.00 95.75 123 ILE A CA 1
ATOM 939 C C . ILE A 1 123 ? -11.512 4.506 -4.990 1.00 95.75 123 ILE A C 1
ATOM 941 O O . ILE A 1 123 ? -12.475 3.797 -5.270 1.00 95.75 123 ILE A O 1
ATOM 945 N N . ALA A 1 124 ? -10.756 4.282 -3.915 1.00 97.25 124 ALA A N 1
ATOM 946 C CA . ALA A 1 124 ? -10.920 3.182 -2.960 1.00 97.25 124 ALA A CA 1
ATOM 947 C C . ALA A 1 124 ? -11.226 3.696 -1.540 1.00 97.25 124 ALA A C 1
ATOM 949 O O . ALA A 1 124 ? -11.061 4.883 -1.261 1.00 97.25 124 ALA A O 1
ATOM 950 N N . ASP A 1 125 ? -11.683 2.809 -0.655 1.00 97.62 125 ASP A N 1
ATOM 951 C CA . ASP A 1 125 ? -11.720 3.050 0.792 1.00 97.62 125 ASP A CA 1
ATOM 952 C C . ASP A 1 125 ? -10.368 2.627 1.378 1.00 97.62 125 ASP A C 1
ATOM 954 O O . ASP A 1 125 ? -10.033 1.442 1.402 1.00 97.62 125 ASP A O 1
ATOM 958 N N . VAL A 1 126 ? -9.548 3.602 1.771 1.00 98.31 126 VAL A N 1
ATOM 959 C CA . VAL A 1 126 ? -8.169 3.362 2.207 1.00 98.31 126 VAL A CA 1
ATOM 960 C C . VAL A 1 126 ? -8.039 3.613 3.700 1.00 98.31 126 VAL A C 1
ATOM 962 O O . VAL A 1 126 ? -8.440 4.658 4.214 1.00 98.31 126 VAL A O 1
ATOM 965 N N . ALA A 1 127 ? -7.398 2.669 4.380 1.00 98.56 127 ALA A N 1
ATOM 966 C CA . ALA A 1 127 ? -6.867 2.850 5.717 1.00 98.56 127 ALA A CA 1
ATOM 967 C C . ALA A 1 127 ? -5.342 2.737 5.703 1.00 98.56 127 ALA A C 1
ATOM 969 O O . ALA A 1 127 ? -4.775 1.998 4.899 1.00 98.56 127 ALA A O 1
ATOM 970 N N . VAL A 1 128 ? -4.679 3.428 6.623 1.00 98.75 128 VAL A N 1
ATOM 971 C CA . VAL A 1 128 ? -3.238 3.304 6.843 1.00 98.75 128 VAL A CA 1
ATOM 972 C C . VAL A 1 128 ? -2.946 2.863 8.271 1.00 98.75 128 VAL A C 1
ATOM 974 O O . VAL A 1 128 ? -3.661 3.227 9.205 1.00 98.75 128 VAL A O 1
ATOM 977 N N . LEU A 1 129 ? -1.870 2.107 8.445 1.00 98.62 129 LEU A N 1
ATOM 978 C CA . LEU A 1 129 ? -1.313 1.758 9.743 1.00 98.62 129 LEU A CA 1
ATOM 979 C C . LEU A 1 129 ? 0.168 2.127 9.759 1.00 98.62 129 LEU A C 1
ATOM 981 O O . LEU A 1 129 ? 0.916 1.693 8.886 1.00 98.62 129 LEU A O 1
ATOM 985 N N . ASP A 1 130 ? 0.596 2.918 10.738 1.00 98.44 130 ASP A N 1
ATOM 986 C CA . ASP A 1 130 ? 1.998 3.313 10.905 1.00 98.44 130 ASP A CA 1
ATOM 987 C C . ASP A 1 130 ? 2.337 3.462 12.389 1.00 98.44 130 ASP A C 1
ATOM 989 O O . ASP A 1 130 ? 1.520 3.938 13.169 1.00 98.44 130 ASP A O 1
ATOM 993 N N . THR A 1 131 ? 3.539 3.064 12.800 1.00 97.50 131 THR A N 1
ATOM 994 C CA . THR A 1 131 ? 3.949 3.130 14.212 1.00 97.50 131 THR A CA 1
ATOM 995 C C . THR A 1 131 ? 4.333 4.543 14.657 1.00 97.50 131 THR A C 1
ATOM 997 O O . THR A 1 131 ? 4.422 4.815 15.856 1.00 97.50 131 THR A O 1
ATOM 1000 N N . ASN A 1 132 ? 4.534 5.478 13.723 1.00 98.06 132 ASN A N 1
ATOM 1001 C CA . ASN A 1 132 ? 4.791 6.877 14.031 1.00 98.06 132 ASN A CA 1
ATOM 1002 C C . ASN A 1 132 ? 3.493 7.597 14.428 1.00 98.06 132 ASN A C 1
ATOM 1004 O O . ASN A 1 132 ? 2.765 8.138 13.591 1.00 98.06 132 ASN A O 1
ATOM 1008 N N . ARG A 1 133 ? 3.233 7.657 15.738 1.00 98.44 133 ARG A N 1
ATOM 1009 C CA . ARG A 1 133 ? 2.014 8.256 16.300 1.00 98.44 133 ARG A CA 1
ATOM 1010 C C . ARG A 1 133 ? 1.806 9.715 15.890 1.00 98.44 133 ARG A C 1
ATOM 1012 O O . ARG A 1 133 ? 0.691 10.084 15.547 1.00 98.44 133 ARG A O 1
ATOM 1019 N N . ALA A 1 134 ? 2.867 10.524 15.843 1.00 98.62 134 ALA A N 1
ATOM 1020 C CA . ALA A 1 134 ? 2.762 11.919 15.411 1.00 98.62 134 ALA A CA 1
ATOM 1021 C C . ALA A 1 134 ? 2.290 12.024 13.952 1.00 98.62 134 ALA A C 1
ATOM 1023 O O . ALA A 1 134 ? 1.472 12.881 13.619 1.00 98.62 134 ALA A O 1
ATOM 1024 N N . HIS A 1 135 ? 2.775 11.132 13.084 1.00 98.62 135 HIS A N 1
ATOM 1025 C CA . HIS A 1 135 ? 2.338 11.065 11.694 1.00 98.62 135 HIS A CA 1
ATOM 1026 C C . HIS A 1 135 ? 0.872 10.630 11.574 1.00 98.62 135 HIS A C 1
ATOM 1028 O O . HIS A 1 135 ? 0.106 11.281 10.864 1.00 98.62 135 HIS A O 1
ATOM 1034 N N . VAL A 1 136 ? 0.465 9.596 12.312 1.00 98.69 136 VAL A N 1
ATOM 1035 C CA . VAL A 1 136 ? -0.927 9.120 12.360 1.00 98.69 136 VAL A CA 1
ATOM 1036 C C . VAL A 1 136 ? -1.879 10.204 12.872 1.00 98.69 136 VAL A C 1
ATOM 1038 O O . VAL A 1 136 ? -2.907 10.463 12.245 1.00 98.69 136 VAL A O 1
ATOM 1041 N N . ASP A 1 137 ? -1.530 10.876 13.967 1.00 98.56 137 ASP A N 1
ATOM 1042 C CA . ASP A 1 137 ? -2.346 11.939 14.558 1.00 98.56 137 ASP A CA 1
ATOM 1043 C C . ASP A 1 137 ? -2.500 13.125 13.589 1.00 98.56 137 ASP A C 1
ATOM 1045 O O . ASP A 1 137 ? -3.600 13.660 13.425 1.00 98.56 137 ASP A O 1
ATOM 1049 N N . ALA A 1 138 ? -1.434 13.485 12.865 1.00 98.50 138 ALA A N 1
ATOM 1050 C CA . ALA A 1 138 ? -1.493 14.504 11.818 1.00 98.50 138 ALA A CA 1
ATOM 1051 C C . ALA A 1 138 ? -2.409 14.096 10.648 1.00 98.50 138 ALA A C 1
ATOM 1053 O O . ALA A 1 138 ? -3.208 14.917 10.194 1.00 98.50 138 ALA A O 1
ATOM 1054 N N . ILE A 1 139 ? -2.358 12.834 10.195 1.00 98.56 139 ILE A N 1
ATOM 1055 C CA . ILE A 1 139 ? -3.260 12.326 9.144 1.00 98.56 139 ILE A CA 1
ATOM 1056 C C . ILE A 1 139 ? -4.722 12.387 9.597 1.00 98.56 139 ILE A C 1
ATOM 1058 O O . ILE A 1 139 ? -5.585 12.800 8.825 1.00 98.56 139 ILE A O 1
ATOM 1062 N N . ARG A 1 140 ? -5.022 12.006 10.843 1.00 98.12 140 ARG A N 1
ATOM 1063 C CA . ARG A 1 140 ? -6.393 12.056 11.381 1.00 98.12 140 ARG A CA 1
ATOM 1064 C C . ARG A 1 140 ? -6.940 13.473 11.420 1.00 98.12 140 ARG A C 1
ATOM 1066 O O . ARG A 1 140 ? -8.096 13.699 11.066 1.00 98.12 140 ARG A O 1
ATOM 1073 N N . LYS A 1 141 ? -6.107 14.414 11.867 1.00 97.62 141 LYS A N 1
ATOM 1074 C CA . LYS A 1 141 ? -6.492 15.811 12.049 1.00 97.62 141 LYS A CA 1
ATOM 1075 C C . LYS A 1 141 ? -6.671 16.526 10.709 1.00 97.62 141 LYS A C 1
ATOM 1077 O O . LYS A 1 141 ? -7.736 17.080 10.441 1.00 97.62 141 LYS A O 1
ATOM 1082 N N . ASP A 1 142 ? -5.643 16.480 9.863 1.00 96.88 142 ASP A N 1
ATOM 1083 C CA . ASP A 1 142 ? -5.522 17.357 8.693 1.00 96.88 142 ASP A CA 1
ATOM 1084 C C . ASP A 1 142 ? -5.570 16.604 7.352 1.00 96.88 142 ASP A C 1
ATOM 1086 O O . ASP A 1 142 ? -5.519 17.229 6.290 1.00 96.88 142 ASP A O 1
ATOM 1090 N N . GLY A 1 143 ? -5.677 15.274 7.382 1.00 97.88 143 GLY A N 1
ATOM 1091 C CA . GLY A 1 143 ? -5.511 14.413 6.215 1.00 97.88 143 GLY A CA 1
ATOM 1092 C C . GLY A 1 143 ? -4.042 14.167 5.859 1.00 97.88 143 GLY A C 1
ATOM 1093 O O . GLY A 1 143 ? -3.131 14.872 6.293 1.00 97.88 143 GLY A O 1
ATOM 1094 N N . LEU A 1 144 ? -3.812 13.155 5.025 1.00 98.38 144 LEU A N 1
ATOM 1095 C CA . LEU A 1 144 ? -2.516 12.883 4.421 1.00 98.38 144 LEU A CA 1
ATOM 1096 C C . LEU A 1 144 ? -2.275 13.851 3.259 1.00 98.38 144 LEU A C 1
ATOM 1098 O O . LEU A 1 144 ? -3.024 13.863 2.280 1.00 98.38 144 LEU A O 1
ATOM 1102 N N . LYS A 1 145 ? -1.220 14.655 3.366 1.00 98.31 145 LYS A N 1
ATOM 1103 C CA . LYS A 1 145 ? -0.817 15.640 2.363 1.00 98.31 145 LYS A CA 1
ATOM 1104 C C . LYS A 1 145 ? 0.251 15.039 1.458 1.00 98.31 145 LYS A C 1
ATOM 1106 O O . LYS A 1 145 ? 1.338 14.697 1.920 1.00 98.31 145 LYS A O 1
ATOM 1111 N N . LEU A 1 146 ? -0.051 14.962 0.170 1.00 97.75 146 LEU A N 1
ATOM 1112 C CA . LEU A 1 146 ? 0.910 14.693 -0.888 1.00 97.75 146 LEU A CA 1
ATOM 1113 C C . LEU A 1 146 ? 1.314 16.025 -1.531 1.00 97.75 146 LEU A C 1
ATOM 1115 O O . LEU A 1 146 ? 0.454 16.842 -1.865 1.00 97.75 146 LEU A O 1
ATOM 1119 N N . ARG A 1 147 ? 2.617 16.256 -1.674 1.00 96.00 147 ARG A N 1
ATOM 1120 C CA . ARG A 1 147 ? 3.218 17.426 -2.334 1.00 96.00 147 ARG A CA 1
ATOM 1121 C C . ARG A 1 147 ? 4.084 16.989 -3.514 1.00 96.00 147 ARG A C 1
ATOM 1123 O O . ARG A 1 147 ? 4.354 15.804 -3.674 1.00 96.00 147 ARG A O 1
ATOM 1130 N N . GLY A 1 148 ? 4.604 17.949 -4.274 1.00 92.94 148 GLY A N 1
ATOM 1131 C CA . GLY A 1 148 ? 5.555 17.694 -5.357 1.00 92.94 148 GLY A CA 1
ATOM 1132 C C . GLY A 1 148 ? 4.855 17.564 -6.701 1.00 92.94 148 GLY A C 1
ATOM 1133 O O . GLY A 1 148 ? 3.997 18.386 -7.018 1.00 92.94 148 GLY A O 1
ATOM 1134 N N . ARG A 1 149 ? 5.222 16.546 -7.491 1.00 85.69 149 ARG A N 1
ATOM 1135 C CA . ARG A 1 149 ? 4.681 16.352 -8.853 1.00 85.69 149 ARG A CA 1
ATOM 1136 C C . ARG A 1 149 ? 3.160 16.240 -8.892 1.00 85.69 149 ARG A C 1
ATOM 1138 O O . ARG A 1 149 ? 2.537 16.751 -9.817 1.00 85.69 149 ARG A O 1
ATOM 1145 N N . THR A 1 150 ? 2.592 15.614 -7.870 1.00 81.94 150 THR A N 1
ATOM 1146 C CA . THR A 1 150 ? 1.151 15.531 -7.658 1.00 81.94 150 THR A CA 1
ATOM 1147 C C . THR A 1 150 ? 0.844 16.059 -6.269 1.00 81.94 150 THR A C 1
ATOM 1149 O O . THR A 1 150 ? 1.491 15.672 -5.296 1.00 81.94 150 THR A O 1
ATOM 1152 N N . ALA A 1 151 ? -0.141 16.948 -6.175 1.00 90.12 151 ALA A N 1
ATOM 1153 C CA . ALA A 1 151 ? -0.566 17.533 -4.915 1.00 90.12 151 ALA A CA 1
ATOM 1154 C C . ALA A 1 151 ? -1.976 17.063 -4.553 1.00 90.12 151 ALA A C 1
ATOM 1156 O O . ALA A 1 151 ? -2.889 17.111 -5.377 1.00 90.12 151 ALA A O 1
ATOM 1157 N N . SER A 1 152 ? -2.161 16.622 -3.312 1.00 93.12 152 SER A N 1
ATOM 1158 C CA . SER A 1 152 ? -3.477 16.273 -2.776 1.00 93.12 152 SER A CA 1
ATOM 1159 C C . SER A 1 152 ? -3.484 16.340 -1.254 1.00 93.12 152 SER A C 1
ATOM 1161 O O . SER A 1 152 ? -2.449 16.196 -0.607 1.00 93.12 152 SER A O 1
ATOM 1163 N N . ALA A 1 153 ? -4.665 16.512 -0.671 1.00 93.94 153 ALA A N 1
ATOM 1164 C CA . ALA A 1 153 ? -4.894 16.310 0.753 1.00 93.94 153 ALA A CA 1
ATOM 1165 C C . ALA A 1 153 ? -6.064 15.339 0.910 1.00 93.94 153 ALA A C 1
ATOM 1167 O O . ALA A 1 153 ? -7.176 15.625 0.468 1.00 93.94 153 ALA A O 1
ATOM 1168 N N . THR A 1 154 ? -5.801 14.185 1.513 1.00 93.56 154 THR A N 1
ATOM 1169 C CA . THR A 1 154 ? -6.750 13.074 1.558 1.00 93.56 154 THR A CA 1
ATOM 1170 C C . THR A 1 154 ? -7.060 12.722 3.003 1.00 93.56 154 THR A C 1
ATO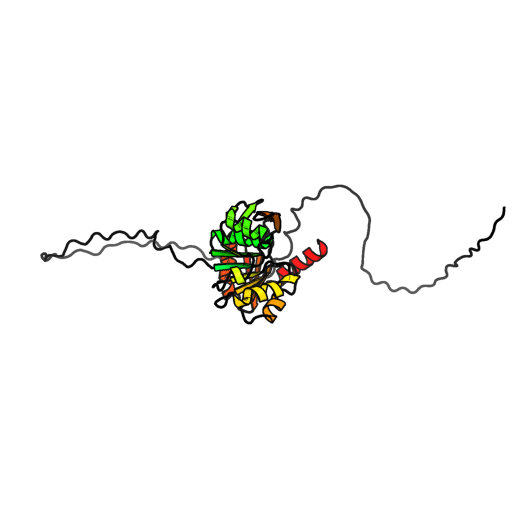M 1172 O O . THR A 1 154 ? -6.171 12.328 3.756 1.00 93.56 154 THR A O 1
ATOM 1175 N N . LYS A 1 155 ? -8.332 12.817 3.397 1.00 93.94 155 LYS A N 1
ATOM 1176 C CA . LYS A 1 155 ? -8.787 12.250 4.670 1.00 93.94 155 LYS A CA 1
ATOM 1177 C C . LYS A 1 155 ? -8.973 10.747 4.512 1.00 93.94 155 LYS A C 1
ATOM 1179 O O . LYS A 1 155 ? -9.676 10.308 3.608 1.00 93.94 155 LYS A O 1
ATOM 1184 N N . LEU A 1 156 ? -8.340 9.982 5.392 1.00 96.00 156 LEU A N 1
ATOM 1185 C CA . LEU A 1 156 ? -8.395 8.526 5.405 1.00 96.00 156 LEU A CA 1
ATOM 1186 C C . LEU A 1 156 ? -8.292 8.014 6.844 1.00 96.00 156 LEU A C 1
ATOM 1188 O O . LEU A 1 156 ? -7.832 8.738 7.731 1.00 96.00 156 LEU A O 1
ATOM 1192 N N . ALA A 1 157 ? -8.743 6.783 7.083 1.00 98.00 157 ALA A N 1
ATOM 1193 C CA . ALA A 1 157 ? -8.583 6.159 8.391 1.00 98.00 157 ALA A CA 1
ATOM 1194 C C . ALA A 1 157 ? -7.095 5.878 8.637 1.00 98.00 157 ALA A C 1
ATOM 1196 O O . ALA A 1 157 ? -6.434 5.282 7.793 1.00 98.00 157 ALA A O 1
ATOM 1197 N N . ALA A 1 158 ? -6.563 6.289 9.783 1.00 98.56 158 ALA A N 1
ATOM 1198 C CA . ALA A 1 158 ? -5.175 6.038 10.155 1.00 98.56 158 ALA A CA 1
ATOM 1199 C C . ALA A 1 158 ? -5.124 5.398 11.536 1.00 98.56 158 ALA A C 1
ATOM 1201 O O . ALA A 1 158 ? -5.889 5.811 12.408 1.00 98.56 158 ALA A O 1
ATOM 1202 N N . PHE A 1 159 ? -4.236 4.426 11.736 1.00 98.56 15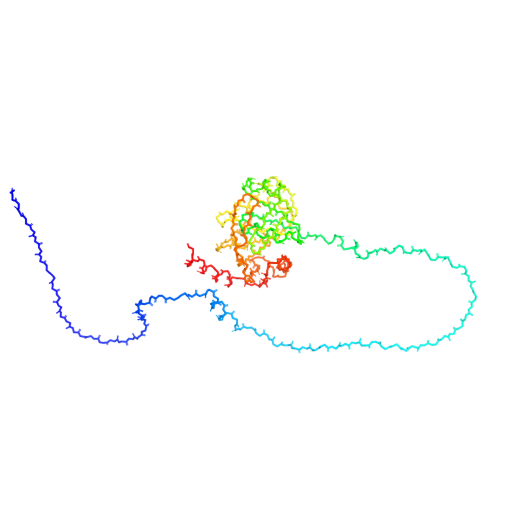9 PHE A N 1
ATOM 1203 C CA . PHE A 1 159 ? -4.081 3.654 12.971 1.00 98.56 159 PHE A CA 1
ATOM 1204 C C . PHE A 1 159 ? -2.617 3.624 13.412 1.00 98.56 159 PHE A C 1
ATOM 1206 O O . PHE A 1 159 ? -1.731 3.381 12.597 1.00 98.56 159 PHE A O 1
ATOM 1213 N N . ALA A 1 160 ? -2.362 3.852 14.701 1.00 98.12 160 ALA A N 1
ATOM 1214 C CA . ALA A 1 160 ? -1.019 3.788 15.278 1.00 98.12 160 ALA A CA 1
ATOM 1215 C C . ALA A 1 160 ? -0.618 2.358 15.682 1.00 98.12 160 ALA A C 1
ATOM 1217 O O . ALA A 1 160 ? 0.539 2.088 15.998 1.00 98.12 160 ALA A O 1
ATOM 1218 N N . SER A 1 161 ? -1.585 1.436 15.711 1.00 97.88 161 SER A N 1
ATOM 1219 C CA . SER A 1 161 ? -1.379 0.030 16.058 1.00 97.88 161 SER A CA 1
ATOM 1220 C C . SER A 1 161 ? -2.499 -0.856 15.508 1.00 97.88 161 SER A C 1
ATOM 1222 O O . SER A 1 161 ? -3.595 -0.380 15.206 1.00 97.88 161 SER A O 1
ATOM 1224 N N . ALA A 1 162 ? -2.248 -2.165 15.437 1.00 95.88 162 ALA A N 1
ATOM 1225 C CA . ALA A 1 162 ? -3.269 -3.142 15.062 1.00 95.88 162 ALA A CA 1
ATOM 1226 C C . ALA A 1 162 ? -4.410 -3.232 16.090 1.00 95.88 162 ALA A C 1
ATOM 1228 O O . ALA A 1 162 ? -5.561 -3.438 15.715 1.00 95.88 162 ALA A O 1
ATOM 1229 N N . ALA A 1 163 ? -4.113 -3.017 17.377 1.00 96.69 163 ALA A N 1
ATOM 1230 C CA . ALA A 1 163 ? -5.127 -2.972 18.429 1.00 96.69 163 ALA A CA 1
ATOM 1231 C C . ALA A 1 163 ? -6.129 -1.830 18.198 1.00 96.69 163 ALA A C 1
ATOM 1233 O O . ALA A 1 163 ? -7.331 -2.020 18.344 1.00 96.69 163 ALA A O 1
ATOM 1234 N N . GLU A 1 164 ? -5.634 -0.663 17.782 1.00 97.38 164 GLU A N 1
ATOM 1235 C CA . GLU A 1 164 ? -6.473 0.492 17.461 1.00 97.38 164 GLU A CA 1
ATOM 1236 C C . GLU A 1 164 ? -7.251 0.318 16.151 1.00 97.38 164 GLU A C 1
ATOM 1238 O O . GLU A 1 164 ? -8.386 0.775 16.042 1.00 97.38 164 GLU A O 1
ATOM 1243 N N . MET A 1 165 ? -6.660 -0.360 15.161 1.00 97.44 165 MET A N 1
ATOM 1244 C CA . MET A 1 165 ? -7.369 -0.757 13.942 1.00 97.44 165 MET A CA 1
ATOM 1245 C C . MET A 1 165 ? -8.547 -1.685 14.254 1.00 97.44 165 MET A C 1
ATOM 1247 O O . MET A 1 165 ? -9.588 -1.595 13.602 1.00 97.44 165 MET A O 1
ATOM 1251 N N . GLY A 1 166 ? -8.386 -2.563 15.247 1.00 96.44 166 GLY A N 1
ATOM 1252 C CA . GLY A 1 166 ? -9.358 -3.594 15.571 1.00 96.44 166 GLY A CA 1
ATOM 1253 C C . GLY A 1 166 ? -9.507 -4.618 14.445 1.00 96.44 166 GLY A C 1
ATOM 1254 O O . GLY A 1 166 ? -8.703 -4.689 13.513 1.00 96.44 166 GLY A O 1
ATOM 1255 N N . LYS A 1 167 ? -10.559 -5.431 14.540 1.00 96.56 167 LYS A N 1
ATOM 1256 C CA . LYS A 1 167 ? -10.899 -6.396 13.495 1.00 96.56 167 LYS A CA 1
ATOM 1257 C C . LYS A 1 167 ? -11.645 -5.705 12.361 1.00 96.56 167 LYS A C 1
ATOM 1259 O O . LYS A 1 167 ? -12.657 -5.047 12.603 1.00 96.56 167 LYS A O 1
ATOM 1264 N N . ARG A 1 168 ? -11.122 -5.807 11.138 1.00 95.69 168 ARG A N 1
ATOM 1265 C CA . ARG A 1 168 ? -11.706 -5.173 9.951 1.00 95.69 168 ARG A CA 1
ATOM 1266 C C . ARG A 1 168 ? -11.469 -6.018 8.706 1.00 95.69 168 ARG A C 1
ATOM 1268 O O . ARG A 1 168 ? -10.396 -6.587 8.511 1.00 95.69 168 ARG A O 1
ATOM 1275 N N . ARG A 1 169 ? -12.461 -6.026 7.816 1.00 96.56 169 ARG A N 1
ATOM 1276 C CA . ARG A 1 169 ? -12.356 -6.639 6.487 1.00 96.56 169 ARG A CA 1
ATOM 1277 C C . ARG A 1 169 ? -11.665 -5.699 5.501 1.00 96.56 169 ARG A C 1
ATOM 1279 O O . ARG A 1 169 ? -12.098 -4.558 5.331 1.00 96.56 169 ARG A O 1
ATOM 1286 N N . PHE A 1 170 ? -10.671 -6.227 4.792 1.00 97.62 170 PHE A N 1
ATOM 1287 C CA . PHE A 1 170 ? -10.005 -5.583 3.659 1.00 97.62 170 PHE A CA 1
ATOM 1288 C C . PHE A 1 170 ? -10.031 -6.509 2.438 1.00 97.62 170 PHE A C 1
ATOM 1290 O O . PHE A 1 170 ? -10.067 -7.728 2.583 1.00 97.62 170 PHE A O 1
ATOM 1297 N N . ASP A 1 171 ? -10.016 -5.934 1.238 1.00 98.06 171 ASP A N 1
ATOM 1298 C CA . ASP A 1 171 ? -9.813 -6.681 -0.007 1.00 98.06 171 ASP A CA 1
ATOM 1299 C C . ASP A 1 171 ? -8.314 -6.917 -0.265 1.00 98.06 171 ASP A C 1
ATOM 1301 O O . ASP A 1 171 ? -7.931 -7.974 -0.763 1.00 98.06 171 ASP A O 1
ATOM 1305 N N . ALA A 1 172 ? -7.459 -5.959 0.117 1.00 98.50 172 ALA A N 1
ATOM 1306 C CA . ALA A 1 172 ? -6.006 -6.115 0.088 1.00 98.50 172 ALA A CA 1
ATOM 1307 C C . ALA A 1 172 ? -5.308 -5.390 1.248 1.00 98.50 172 ALA A C 1
ATOM 1309 O O . ALA A 1 172 ? -5.763 -4.338 1.705 1.00 98.50 172 ALA A O 1
ATOM 1310 N N . ALA A 1 173 ? -4.168 -5.936 1.675 1.00 98.62 173 ALA A N 1
ATOM 1311 C CA . ALA A 1 173 ? -3.227 -5.303 2.592 1.00 98.62 173 ALA A CA 1
ATOM 1312 C C . ALA A 1 173 ? -1.863 -5.144 1.901 1.00 98.62 173 ALA A C 1
ATOM 1314 O O . ALA A 1 173 ? -1.191 -6.129 1.596 1.00 98.62 173 ALA A O 1
ATOM 1315 N N . ILE A 1 174 ? -1.467 -3.897 1.639 1.00 98.75 174 ILE A N 1
ATOM 1316 C CA . ILE A 1 174 ? -0.226 -3.540 0.949 1.00 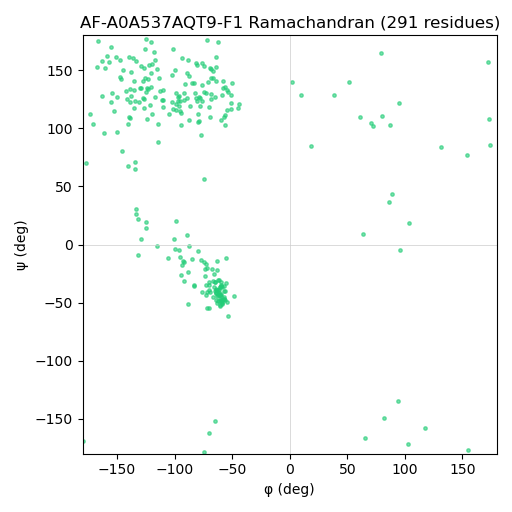98.75 174 ILE A CA 1
ATOM 1317 C C . ILE A 1 174 ? 0.833 -3.168 1.984 1.00 98.75 174 ILE A C 1
ATOM 1319 O O . ILE A 1 174 ? 0.695 -2.182 2.707 1.00 98.75 174 ILE A O 1
ATOM 1323 N N . ILE A 1 175 ? 1.896 -3.961 2.048 1.00 98.62 175 ILE A N 1
ATOM 1324 C CA . ILE A 1 175 ? 2.978 -3.843 3.018 1.00 98.62 175 ILE A CA 1
ATOM 1325 C C . ILE A 1 175 ? 4.116 -3.036 2.395 1.00 98.62 175 ILE A C 1
ATOM 1327 O O . ILE A 1 175 ? 4.732 -3.441 1.412 1.00 98.62 175 ILE A O 1
ATOM 1331 N N . LEU A 1 176 ? 4.362 -1.857 2.966 1.00 98.25 176 LEU A N 1
ATOM 1332 C CA . LEU A 1 176 ? 5.296 -0.836 2.480 1.00 98.25 176 LEU A CA 1
ATOM 1333 C C . LEU A 1 176 ? 6.189 -0.291 3.608 1.00 98.25 176 LEU A C 1
ATOM 1335 O O . LEU A 1 176 ? 6.692 0.833 3.547 1.00 98.25 176 LEU A O 1
ATOM 1339 N N . VAL A 1 177 ? 6.409 -1.104 4.644 1.00 97.69 177 VAL A N 1
ATOM 1340 C CA . VAL A 1 177 ? 7.420 -0.855 5.681 1.00 97.69 177 VAL A CA 1
ATOM 1341 C C . VAL A 1 177 ? 8.836 -1.073 5.127 1.00 97.69 177 VAL A C 1
ATOM 1343 O O . VAL A 1 177 ? 9.026 -1.489 3.985 1.00 97.69 177 VAL A O 1
ATOM 1346 N N . LYS A 1 178 ? 9.876 -0.808 5.923 1.00 95.19 178 LYS A N 1
ATOM 1347 C CA . LYS A 1 178 ? 11.235 -1.255 5.570 1.00 95.19 178 LYS A CA 1
ATOM 1348 C C . LYS A 1 178 ? 11.300 -2.786 5.614 1.00 95.19 178 LYS A C 1
ATOM 1350 O O . LYS A 1 178 ? 10.690 -3.374 6.502 1.00 95.19 178 LYS A O 1
ATOM 1355 N N . SER A 1 179 ? 12.053 -3.415 4.710 1.00 93.50 179 SER A N 1
ATOM 1356 C CA . SER A 1 179 ? 12.070 -4.879 4.536 1.00 93.50 179 SER A CA 1
ATOM 1357 C C . SER A 1 179 ? 12.396 -5.649 5.826 1.00 93.50 179 SER A C 1
ATOM 1359 O O . SER A 1 179 ? 11.810 -6.694 6.086 1.00 93.50 179 SER A O 1
ATOM 1361 N N . GLN A 1 180 ? 13.241 -5.095 6.707 1.00 94.69 180 GLN A N 1
ATOM 1362 C CA . GLN A 1 180 ? 13.557 -5.700 8.013 1.00 94.69 180 GLN A CA 1
ATOM 1363 C C . GLN A 1 180 ? 12.343 -5.802 8.954 1.00 94.69 180 GLN A C 1
ATOM 1365 O O . GLN A 1 180 ? 12.347 -6.598 9.887 1.00 94.69 180 GLN A O 1
ATOM 1370 N N . ALA A 1 181 ? 11.315 -4.980 8.736 1.00 96.44 181 ALA A N 1
ATOM 1371 C CA . ALA A 1 181 ? 10.115 -4.921 9.562 1.00 96.44 181 ALA A CA 1
ATOM 1372 C C . ALA A 1 181 ? 8.927 -5.691 8.963 1.00 96.44 181 ALA A C 1
ATOM 1374 O O . ALA A 1 181 ? 7.893 -5.772 9.620 1.00 96.44 181 ALA A O 1
ATOM 1375 N N . THR A 1 182 ? 9.041 -6.258 7.754 1.00 97.50 182 THR A N 1
ATOM 1376 C CA . THR A 1 182 ? 7.930 -6.918 7.041 1.00 97.50 182 THR A CA 1
ATOM 1377 C C . THR A 1 182 ? 7.263 -8.009 7.884 1.00 97.50 182 THR A C 1
ATOM 1379 O O . THR A 1 182 ? 6.045 -7.989 8.052 1.00 97.50 182 THR A O 1
ATOM 1382 N N . GLY A 1 183 ? 8.053 -8.918 8.469 1.00 97.44 183 GLY A N 1
ATOM 1383 C CA . GLY A 1 183 ? 7.527 -10.019 9.284 1.00 97.44 183 GLY A CA 1
ATOM 1384 C C . GLY A 1 183 ? 6.803 -9.527 10.536 1.00 97.44 183 GLY A C 1
ATOM 1385 O O . GLY A 1 183 ? 5.647 -9.873 10.759 1.00 97.44 183 GLY A O 1
ATOM 1386 N N . ALA A 1 184 ? 7.443 -8.642 11.306 1.00 97.75 184 ALA A N 1
ATOM 1387 C CA . ALA A 1 184 ? 6.843 -8.063 12.509 1.00 97.75 184 ALA A CA 1
ATOM 1388 C C . ALA A 1 184 ? 5.572 -7.251 12.196 1.00 97.75 184 ALA A C 1
ATOM 1390 O O . ALA A 1 184 ? 4.587 -7.330 12.929 1.00 97.75 184 ALA A O 1
ATOM 1391 N N . ALA A 1 185 ? 5.569 -6.497 11.093 1.00 98.00 185 ALA A N 1
ATOM 1392 C CA . ALA A 1 185 ? 4.407 -5.736 10.653 1.00 98.00 185 ALA A CA 1
ATOM 1393 C C . ALA A 1 185 ? 3.238 -6.662 10.297 1.00 98.00 185 ALA A C 1
ATOM 1395 O O . ALA A 1 185 ? 2.126 -6.434 10.775 1.00 98.00 185 ALA A O 1
ATOM 1396 N N . PHE A 1 186 ? 3.484 -7.722 9.519 1.00 98.12 186 PHE A N 1
ATOM 1397 C CA . PHE A 1 186 ? 2.447 -8.688 9.162 1.00 98.12 186 PHE A CA 1
ATOM 1398 C C . PHE A 1 186 ? 1.884 -9.415 10.390 1.00 98.12 186 PHE A C 1
ATOM 1400 O O . PHE A 1 186 ? 0.668 -9.435 10.577 1.00 98.12 186 PHE A O 1
ATOM 1407 N N . GLU A 1 187 ? 2.745 -9.939 11.265 1.00 98.00 187 GLU A N 1
ATOM 1408 C CA . GLU A 1 187 ? 2.307 -10.618 12.492 1.00 98.00 187 GLU A CA 1
ATOM 1409 C C . GLU A 1 187 ? 1.470 -9.697 13.388 1.00 98.00 187 GLU A C 1
ATOM 1411 O O . GLU A 1 187 ? 0.474 -10.127 13.966 1.00 98.00 187 GLU A O 1
ATOM 1416 N N . SER A 1 188 ? 1.806 -8.402 13.447 1.00 97.75 188 SER A N 1
ATOM 1417 C CA . SER A 1 188 ? 1.036 -7.441 14.241 1.00 97.75 188 SER A CA 1
ATOM 1418 C C . SER A 1 188 ? -0.397 -7.249 13.733 1.00 97.75 188 SER A C 1
ATOM 1420 O O . SER A 1 188 ? -1.319 -7.149 14.540 1.00 97.75 188 SER A O 1
ATOM 1422 N N . ILE A 1 189 ? -0.609 -7.206 12.412 1.00 97.81 189 ILE A N 1
ATOM 1423 C CA . ILE A 1 189 ? -1.930 -6.933 11.823 1.00 97.81 189 ILE A CA 1
ATOM 1424 C C . ILE A 1 189 ? -2.762 -8.196 11.633 1.00 97.81 189 ILE A C 1
ATOM 1426 O O . ILE A 1 189 ? -3.988 -8.103 11.584 1.00 97.81 189 ILE A O 1
ATOM 1430 N N . ARG A 1 190 ? -2.118 -9.367 11.531 1.00 97.25 190 ARG A N 1
ATOM 1431 C CA . ARG A 1 190 ? -2.755 -10.651 11.221 1.00 97.25 190 ARG A CA 1
ATOM 1432 C C . ARG A 1 190 ? -4.003 -10.939 12.071 1.00 97.25 190 ARG A C 1
ATOM 1434 O O . ARG A 1 190 ? -5.010 -11.308 11.473 1.00 97.25 190 ARG A O 1
ATOM 1441 N N . PRO A 1 191 ? -4.025 -10.713 13.402 1.00 96.25 191 PRO A N 1
ATOM 1442 C CA . PRO A 1 191 ? -5.218 -10.966 14.218 1.00 96.25 191 PRO A CA 1
ATOM 1443 C C . PRO A 1 191 ? -6.406 -10.033 13.923 1.00 96.25 191 PRO A C 1
ATOM 1445 O O . PRO A 1 191 ? -7.541 -10.353 14.279 1.00 96.25 191 PRO A O 1
ATOM 1448 N N . GLY A 1 192 ? -6.148 -8.867 13.321 1.00 94.69 192 GLY A N 1
ATOM 1449 C CA . GLY A 1 192 ? -7.153 -7.863 12.965 1.00 94.69 192 GLY A CA 1
ATOM 1450 C C . GLY A 1 192 ? -7.652 -7.958 11.520 1.00 94.69 192 GLY A C 1
ATOM 1451 O O . GLY A 1 192 ? -8.634 -7.300 11.178 1.00 94.69 192 GLY A O 1
ATOM 1452 N N . LEU A 1 193 ? -7.007 -8.760 10.667 1.00 96.19 193 LEU A N 1
ATOM 1453 C CA . LEU A 1 193 ? -7.437 -8.962 9.284 1.00 96.19 193 LEU A CA 1
ATOM 1454 C C . LEU A 1 193 ? -8.604 -9.952 9.236 1.00 96.19 193 LEU A C 1
ATOM 1456 O O . LEU A 1 193 ? -8.419 -11.159 9.375 1.00 96.19 193 LEU A O 1
ATOM 1460 N N . GLU A 1 194 ? -9.814 -9.446 9.008 1.00 93.38 194 GLU A N 1
ATOM 1461 C CA . GLU A 1 194 ? -10.985 -10.291 8.775 1.00 93.38 194 GLU A CA 1
ATOM 1462 C C . GLU A 1 194 ? -11.127 -10.660 7.297 1.00 93.38 194 GLU A C 1
ATOM 1464 O O . GLU A 1 194 ? -10.880 -9.857 6.392 1.00 93.38 194 GLU A O 1
ATOM 1469 N N . GLY A 1 195 ? -11.602 -11.880 7.050 1.00 89.56 195 GLY A N 1
ATOM 1470 C CA . GLY A 1 195 ? -11.683 -12.445 5.709 1.00 89.56 195 GLY A CA 1
ATOM 1471 C C . GLY A 1 195 ? -10.342 -13.020 5.252 1.00 89.56 195 GLY A C 1
ATOM 1472 O O . GLY A 1 195 ? -9.577 -13.551 6.051 1.00 89.56 195 GLY A O 1
ATOM 1473 N N . ARG A 1 196 ? -10.086 -12.970 3.943 1.00 94.69 196 ARG A N 1
ATOM 1474 C CA . ARG A 1 196 ? -8.858 -13.477 3.314 1.00 94.69 196 ARG A CA 1
ATOM 1475 C C . ARG A 1 196 ? -8.337 -12.441 2.312 1.00 94.69 196 ARG A C 1
ATOM 1477 O O . ARG A 1 196 ? -8.522 -12.637 1.112 1.00 94.69 196 ARG A O 1
ATOM 1484 N N . PRO A 1 197 ? -7.799 -11.300 2.785 1.00 97.50 197 PRO A N 1
ATOM 1485 C CA . PRO A 1 197 ? -7.312 -10.251 1.897 1.00 97.50 197 PRO A CA 1
ATOM 1486 C C . PRO A 1 197 ? -6.124 -10.743 1.069 1.00 97.50 197 PRO A C 1
ATOM 1488 O O . PRO A 1 197 ? -5.342 -11.580 1.525 1.00 97.50 197 PRO A O 1
ATOM 1491 N N . LEU A 1 198 ? -5.949 -10.150 -0.110 1.00 98.50 198 LEU A N 1
ATOM 1492 C CA . LEU A 1 198 ? -4.709 -10.265 -0.869 1.00 98.50 198 LEU A CA 1
ATOM 1493 C C . LEU A 1 198 ? -3.585 -9.527 -0.127 1.00 98.50 198 LEU A C 1
ATOM 1495 O O . LEU A 1 198 ? -3.710 -8.331 0.154 1.00 98.50 198 LEU A O 1
ATOM 1499 N N . LEU A 1 199 ? -2.479 -10.206 0.168 1.00 98.56 199 LEU A N 1
ATOM 1500 C CA . LEU A 1 199 ? -1.272 -9.546 0.668 1.00 98.56 199 LEU A CA 1
ATOM 1501 C C . LEU A 1 199 ? -0.443 -9.038 -0.502 1.00 98.56 199 LEU A C 1
ATOM 1503 O O . LEU A 1 199 ? -0.309 -9.727 -1.508 1.00 98.56 199 LEU A O 1
ATOM 1507 N N . VAL A 1 200 ? 0.116 -7.838 -0.381 1.00 98.69 200 VAL A N 1
ATOM 1508 C CA . VAL A 1 200 ? 0.855 -7.201 -1.475 1.00 98.69 200 VAL A CA 1
ATOM 1509 C C . VAL A 1 200 ? 2.138 -6.594 -0.940 1.00 98.69 200 VAL A C 1
ATOM 1511 O O . VAL A 1 200 ? 2.098 -5.853 0.036 1.00 98.69 200 VAL A O 1
ATOM 1514 N N . THR A 1 201 ? 3.264 -6.836 -1.603 1.00 98.00 201 THR A N 1
ATOM 1515 C CA . THR A 1 201 ? 4.503 -6.086 -1.362 1.00 98.00 201 THR A CA 1
ATOM 1516 C C . THR A 1 201 ? 5.021 -5.458 -2.653 1.00 98.00 201 THR A C 1
ATOM 1518 O O . THR A 1 201 ? 5.043 -6.086 -3.708 1.00 98.00 201 THR A O 1
ATOM 1521 N N . LEU A 1 202 ? 5.415 -4.188 -2.564 1.00 96.81 202 LEU A N 1
ATOM 1522 C CA . LEU A 1 202 ? 6.101 -3.432 -3.624 1.00 96.81 202 LEU A CA 1
ATOM 1523 C C . LEU A 1 202 ? 7.424 -2.847 -3.103 1.00 96.81 202 LEU A C 1
ATOM 1525 O O . LEU A 1 202 ? 7.940 -1.855 -3.628 1.00 96.81 202 LEU A O 1
ATOM 1529 N N . GLN A 1 203 ? 7.921 -3.408 -1.997 1.00 94.88 203 GLN A N 1
ATOM 1530 C CA . GLN A 1 203 ? 9.120 -2.953 -1.307 1.00 94.88 203 GLN A CA 1
ATOM 1531 C C . GLN A 1 203 ? 10.354 -3.191 -2.179 1.00 94.88 203 GLN A C 1
ATOM 1533 O O . GLN A 1 203 ? 10.434 -4.149 -2.942 1.00 94.88 203 GLN A O 1
ATOM 1538 N N . ASN A 1 204 ? 11.354 -2.326 -2.032 1.00 91.06 204 ASN A N 1
ATOM 1539 C CA . ASN A 1 204 ? 12.662 -2.586 -2.622 1.00 91.06 204 ASN A CA 1
ATOM 1540 C C . ASN A 1 204 ? 13.344 -3.763 -1.909 1.00 91.06 204 ASN A C 1
ATOM 1542 O O . ASN A 1 204 ? 13.190 -3.942 -0.697 1.00 91.06 204 ASN A O 1
ATOM 1546 N N . GLY A 1 205 ? 14.185 -4.487 -2.646 1.00 86.81 205 GLY A N 1
ATOM 1547 C CA . GLY A 1 205 ? 14.941 -5.624 -2.126 1.00 86.81 205 GLY A CA 1
ATOM 1548 C C . GLY A 1 205 ? 14.337 -6.962 -2.537 1.00 86.81 205 GLY A C 1
ATOM 1549 O O . GLY A 1 205 ? 13.424 -7.010 -3.354 1.00 86.81 205 GLY A O 1
ATOM 1550 N N . MET A 1 206 ? 14.877 -8.031 -1.958 1.00 89.25 206 MET A N 1
ATOM 1551 C CA . MET A 1 206 ? 14.488 -9.419 -2.214 1.00 89.25 206 MET A CA 1
ATOM 1552 C C . MET A 1 206 ? 14.044 -10.078 -0.904 1.00 89.25 206 MET A C 1
ATOM 1554 O O . MET A 1 206 ? 14.500 -9.666 0.167 1.00 89.25 206 MET A O 1
ATOM 1558 N N . GLY A 1 207 ? 13.201 -11.111 -0.977 1.00 93.38 207 GLY A N 1
ATOM 1559 C CA . GLY A 1 207 ? 12.861 -11.949 0.178 1.00 93.38 207 GLY A CA 1
ATOM 1560 C C . GLY A 1 207 ? 11.575 -11.567 0.917 1.00 93.38 207 GLY A C 1
ATOM 1561 O O . GLY A 1 207 ? 11.198 -12.252 1.869 1.00 93.38 207 GLY A O 1
ATOM 1562 N N . ASN A 1 208 ? 10.905 -10.468 0.545 1.00 96.25 208 ASN A N 1
ATOM 1563 C CA . ASN A 1 208 ? 9.704 -10.011 1.255 1.00 96.25 208 ASN A CA 1
ATOM 1564 C C . ASN A 1 208 ? 8.514 -10.941 0.982 1.00 96.25 208 ASN A C 1
ATOM 1566 O O . ASN A 1 208 ? 7.750 -11.261 1.890 1.00 96.25 208 ASN A O 1
ATOM 1570 N N . GLU A 1 209 ? 8.354 -11.383 -0.260 1.00 96.12 209 GLU A N 1
ATOM 1571 C CA . GLU A 1 209 ? 7.308 -12.302 -0.682 1.00 96.12 209 GLU A CA 1
ATOM 1572 C C . GLU A 1 209 ? 7.506 -13.707 -0.113 1.00 96.12 209 GLU A C 1
ATOM 1574 O O . GLU A 1 209 ? 6.537 -14.304 0.351 1.00 96.12 209 GLU A O 1
ATOM 1579 N N . GLU A 1 210 ? 8.740 -14.219 -0.069 1.00 97.56 210 GLU A N 1
ATOM 1580 C CA . GLU A 1 210 ? 9.059 -15.515 0.529 1.00 97.56 210 GLU A CA 1
ATOM 1581 C C . GLU A 1 210 ? 8.777 -15.497 2.027 1.00 97.56 210 GLU A C 1
ATOM 1583 O O . GLU A 1 210 ? 8.173 -16.434 2.552 1.00 97.56 210 GLU A O 1
ATOM 1588 N N . LEU A 1 211 ? 9.143 -14.401 2.701 1.00 97.94 211 LEU A N 1
ATOM 1589 C CA . LEU A 1 211 ? 8.817 -14.197 4.105 1.00 97.94 211 LEU A CA 1
ATOM 1590 C C . LEU A 1 211 ? 7.300 -14.223 4.321 1.00 97.94 211 LEU A C 1
ATOM 1592 O O . LEU A 1 211 ? 6.820 -14.987 5.152 1.00 97.94 211 LEU A O 1
ATOM 1596 N N . LEU A 1 212 ? 6.529 -13.443 3.557 1.00 98.00 212 LEU A N 1
ATOM 1597 C CA . LEU A 1 212 ? 5.068 -13.426 3.686 1.00 98.00 212 LEU A CA 1
ATOM 1598 C C . LEU A 1 212 ? 4.454 -14.802 3.405 1.00 98.00 212 LEU A C 1
ATOM 1600 O O . LEU A 1 212 ? 3.609 -15.259 4.172 1.00 98.00 212 LEU A O 1
ATOM 1604 N N . MET A 1 213 ? 4.911 -15.495 2.360 1.00 97.75 213 MET A N 1
ATOM 1605 C CA . MET A 1 213 ? 4.471 -16.853 2.034 1.00 97.75 213 MET A CA 1
ATOM 1606 C C . MET A 1 213 ? 4.792 -17.871 3.135 1.00 97.75 213 MET A C 1
ATOM 1608 O O . MET A 1 213 ? 4.040 -18.833 3.293 1.00 97.75 213 MET A O 1
ATOM 1612 N N . GLY A 1 214 ? 5.878 -17.674 3.886 1.00 98.00 214 GLY A N 1
ATOM 1613 C CA . GLY A 1 214 ? 6.233 -18.503 5.038 1.00 98.00 214 GLY A CA 1
ATOM 1614 C C . GLY A 1 214 ? 5.359 -18.257 6.272 1.00 98.00 214 GLY A C 1
ATOM 1615 O O . GLY A 1 214 ? 5.169 -19.167 7.074 1.00 98.00 214 GLY A O 1
ATOM 1616 N N . LEU A 1 215 ? 4.792 -17.054 6.421 1.00 97.56 215 LEU A N 1
ATOM 1617 C CA . LEU A 1 215 ? 3.996 -16.663 7.594 1.00 97.56 215 LEU A CA 1
ATOM 1618 C C . LEU A 1 215 ? 2.489 -16.937 7.437 1.00 97.56 215 LEU A C 1
ATOM 1620 O O . LEU A 1 215 ? 1.743 -16.897 8.420 1.00 97.56 215 LEU A O 1
ATOM 1624 N N . THR A 1 216 ? 2.005 -17.190 6.217 1.00 97.38 216 THR A N 1
ATOM 1625 C CA . THR A 1 216 ? 0.563 -17.262 5.936 1.00 97.38 216 THR A CA 1
ATOM 1626 C C . THR A 1 216 ? 0.180 -18.192 4.782 1.00 97.38 216 THR A C 1
ATOM 1628 O O . THR A 1 216 ? 0.987 -18.538 3.919 1.00 97.38 216 THR A O 1
ATOM 1631 N N . ASP A 1 217 ? -1.093 -18.583 4.747 1.00 97.00 217 ASP A N 1
ATOM 1632 C CA . ASP A 1 217 ? -1.731 -19.349 3.675 1.00 97.00 217 ASP A CA 1
ATOM 1633 C C . ASP A 1 217 ? -2.479 -18.460 2.650 1.00 97.00 217 ASP A C 1
ATOM 1635 O O . ASP A 1 217 ? -2.989 -18.975 1.654 1.00 97.00 217 ASP A O 1
ATOM 1639 N N . LEU A 1 218 ? -2.549 -17.140 2.876 1.00 97.50 218 LEU A N 1
ATOM 1640 C CA . LEU A 1 218 ? -3.240 -16.174 2.006 1.00 97.50 218 LEU A CA 1
ATOM 1641 C C . LEU A 1 218 ? -2.605 -16.067 0.610 1.00 97.50 218 LEU A C 1
ATOM 1643 O O . LEU A 1 218 ? -1.446 -16.429 0.406 1.00 97.50 218 LEU A O 1
ATOM 1647 N N . GLU A 1 219 ? -3.362 -15.528 -0.351 1.00 98.12 219 GLU A N 1
ATOM 1648 C CA . GLU A 1 219 ? -2.787 -15.097 -1.628 1.00 98.12 219 GLU A CA 1
ATOM 1649 C C . GLU A 1 219 ? -1.790 -13.955 -1.398 1.00 98.12 219 GLU A C 1
ATOM 1651 O O . GLU A 1 219 ? -2.018 -13.060 -0.576 1.00 98.12 219 GLU A O 1
ATOM 1656 N N . VAL A 1 220 ? -0.684 -13.992 -2.141 1.00 98.56 220 VAL A N 1
ATOM 1657 C CA . VAL A 1 220 ? 0.407 -13.021 -2.034 1.00 98.56 220 VAL A CA 1
ATOM 1658 C C . VAL A 1 220 ? 0.746 -12.529 -3.431 1.00 98.56 220 VAL A C 1
ATOM 1660 O O . VAL A 1 220 ? 1.111 -13.315 -4.304 1.00 98.56 220 VAL A O 1
ATOM 1663 N N . ALA A 1 221 ? 0.660 -11.221 -3.631 1.00 98.44 221 ALA A N 1
ATOM 1664 C CA . ALA A 1 221 ? 1.201 -10.530 -4.782 1.00 98.44 221 ALA A CA 1
ATOM 1665 C C . ALA A 1 221 ? 2.503 -9.825 -4.400 1.00 98.44 221 ALA A C 1
ATOM 1667 O O . ALA A 1 221 ? 2.664 -9.304 -3.294 1.00 98.44 221 ALA A O 1
ATOM 1668 N N . HIS A 1 222 ? 3.424 -9.774 -5.346 1.00 98.19 222 HIS A N 1
ATOM 1669 C CA . HIS A 1 222 ? 4.671 -9.045 -5.204 1.00 98.19 222 HIS A CA 1
ATOM 1670 C C . HIS A 1 222 ? 4.964 -8.271 -6.477 1.00 98.19 222 HIS A C 1
ATOM 1672 O O . HIS A 1 222 ? 4.394 -8.535 -7.541 1.00 98.19 222 HIS A O 1
ATOM 1678 N N . GLY A 1 223 ? 5.828 -7.279 -6.362 1.00 97.25 223 GLY A N 1
ATOM 1679 C CA . GLY A 1 223 ? 6.081 -6.403 -7.474 1.00 97.25 223 GLY A CA 1
ATOM 1680 C C . GLY A 1 223 ? 7.094 -5.332 -7.163 1.00 97.25 223 GLY A C 1
ATOM 1681 O O . GLY A 1 223 ? 7.767 -5.332 -6.134 1.00 97.25 223 GLY A O 1
ATOM 1682 N N . VAL A 1 224 ? 7.173 -4.389 -8.084 1.00 96.44 224 VAL A N 1
ATOM 1683 C CA . VAL A 1 224 ? 8.129 -3.304 -8.030 1.00 96.44 224 VAL A CA 1
ATOM 1684 C C . VAL A 1 224 ? 7.472 -1.995 -8.436 1.00 96.44 224 VAL A C 1
ATOM 1686 O O . VAL A 1 224 ? 6.852 -1.887 -9.490 1.00 96.44 224 VAL A O 1
ATOM 1689 N N . SER A 1 225 ? 7.626 -0.989 -7.578 1.00 95.19 225 SER A N 1
ATOM 1690 C CA . SER A 1 225 ? 7.188 0.383 -7.836 1.00 95.19 225 SER A CA 1
ATOM 1691 C C . SER A 1 225 ? 8.300 1.198 -8.486 1.00 95.19 225 SER A C 1
ATOM 1693 O O . SER A 1 225 ? 9.425 1.149 -7.997 1.00 95.19 225 SER A O 1
ATOM 1695 N N . PHE A 1 226 ? 8.013 2.022 -9.491 1.00 92.31 226 PHE A N 1
ATOM 1696 C CA . PHE A 1 226 ? 8.978 3.011 -10.013 1.00 92.31 226 PHE A CA 1
ATOM 1697 C C . PHE A 1 226 ? 8.731 4.437 -9.499 1.00 92.31 226 PHE A C 1
ATOM 1699 O O . PHE A 1 226 ? 9.441 5.374 -9.857 1.00 92.31 226 PHE A O 1
ATOM 1706 N N . GLU A 1 227 ? 7.767 4.598 -8.596 1.00 95.00 227 GLU A N 1
ATOM 1707 C CA . GLU A 1 227 ? 7.554 5.838 -7.854 1.00 95.00 227 GLU A CA 1
ATOM 1708 C C . GLU A 1 227 ? 8.693 6.116 -6.865 1.00 95.00 227 GLU A C 1
ATOM 1710 O O . GLU A 1 227 ? 9.177 5.202 -6.188 1.00 95.00 227 GLU A O 1
ATOM 1715 N N . ALA A 1 228 ? 9.052 7.392 -6.709 1.00 94.12 228 ALA A N 1
ATOM 1716 C CA . ALA A 1 228 ? 9.927 7.850 -5.633 1.00 94.12 228 ALA A CA 1
ATOM 1717 C C . ALA A 1 228 ? 9.246 8.939 -4.808 1.00 94.12 228 ALA A C 1
ATOM 1719 O O . ALA A 1 228 ? 8.699 9.910 -5.340 1.00 94.12 228 ALA A O 1
ATOM 1720 N N . ALA A 1 229 ? 9.335 8.805 -3.490 1.00 96.44 229 ALA A N 1
ATOM 1721 C CA . ALA A 1 229 ? 8.781 9.763 -2.554 1.00 96.44 229 ALA A CA 1
ATOM 1722 C C . ALA A 1 229 ? 9.725 9.998 -1.379 1.00 96.44 229 ALA A C 1
ATOM 1724 O O . ALA A 1 229 ? 10.583 9.168 -1.073 1.00 96.44 229 ALA A O 1
ATOM 1725 N N . ARG A 1 230 ? 9.514 11.111 -0.681 1.00 97.31 230 ARG A N 1
ATOM 1726 C CA . ARG A 1 230 ? 10.186 11.440 0.575 1.00 97.31 230 ARG A CA 1
ATOM 1727 C C . ARG A 1 230 ? 9.162 11.739 1.658 1.00 97.31 230 ARG A C 1
ATOM 1729 O O . ARG A 1 230 ? 8.120 12.332 1.401 1.00 97.31 230 ARG A O 1
ATOM 1736 N N . TYR A 1 231 ? 9.471 11.324 2.876 1.00 97.88 231 TYR A N 1
ATOM 1737 C CA . TYR A 1 231 ? 8.741 11.741 4.063 1.00 97.88 231 TYR A CA 1
ATOM 1738 C C . TYR A 1 231 ? 9.229 13.138 4.463 1.00 97.88 231 TYR A C 1
ATOM 1740 O O . TYR A 1 231 ? 10.384 13.286 4.855 1.00 97.88 231 TYR A O 1
ATOM 1748 N N . ASP A 1 232 ? 8.371 14.149 4.334 1.00 97.38 232 ASP A N 1
ATOM 1749 C CA . ASP A 1 232 ? 8.711 15.541 4.672 1.00 97.38 232 ASP A CA 1
ATOM 1750 C C . ASP A 1 232 ? 8.317 15.887 6.124 1.00 97.38 232 ASP A C 1
ATOM 1752 O O . ASP A 1 232 ? 8.762 16.897 6.663 1.00 97.38 232 ASP A O 1
ATOM 1756 N N . GLY A 1 233 ? 7.491 15.059 6.775 1.00 98.00 233 GLY A N 1
ATOM 1757 C CA . GLY A 1 233 ? 7.093 15.232 8.172 1.00 98.00 233 GLY A CA 1
ATOM 1758 C C . GLY A 1 233 ? 5.747 14.578 8.510 1.00 98.00 233 GLY A C 1
ATOM 1759 O O . GLY A 1 233 ? 5.129 13.928 7.660 1.00 98.00 233 GLY A O 1
ATOM 1760 N N . PRO A 1 234 ? 5.258 14.740 9.754 1.00 98.44 234 PRO A N 1
ATOM 1761 C CA . PRO A 1 234 ? 3.943 14.248 10.161 1.00 98.44 234 PRO A CA 1
ATOM 1762 C C . PRO A 1 234 ? 2.828 14.690 9.197 1.00 98.44 234 PRO A C 1
ATOM 1764 O O . PRO A 1 234 ? 2.727 15.863 8.846 1.00 98.44 234 PRO A O 1
ATOM 1767 N N . GLY A 1 235 ? 2.019 13.737 8.728 1.00 98.19 235 GLY A N 1
ATOM 1768 C CA . GLY A 1 235 ? 0.967 13.945 7.732 1.00 98.19 235 GLY A CA 1
ATOM 1769 C C . GLY A 1 235 ? 1.420 14.400 6.338 1.00 98.19 235 GLY A C 1
ATOM 1770 O O . GLY A 1 235 ? 0.553 14.754 5.545 1.00 98.19 235 GLY A O 1
ATOM 1771 N N . CYS A 1 236 ? 2.722 14.424 6.010 1.00 98.31 236 CYS A N 1
ATOM 1772 C CA . CYS A 1 236 ? 3.215 15.013 4.759 1.00 98.31 236 CYS A CA 1
ATOM 1773 C C . CYS A 1 236 ? 4.244 14.138 4.024 1.00 98.31 236 CYS A C 1
ATOM 1775 O O . CYS A 1 236 ? 5.326 13.836 4.533 1.00 98.31 236 CYS A O 1
ATOM 1777 N N . VAL A 1 237 ? 3.930 13.815 2.770 1.00 98.25 237 VAL A N 1
ATOM 1778 C CA . VAL A 1 237 ? 4.784 13.076 1.834 1.00 98.25 237 VAL A CA 1
ATOM 1779 C C . VAL A 1 237 ? 5.005 13.907 0.571 1.00 98.25 237 VAL A C 1
ATOM 1781 O O . VAL A 1 237 ? 4.104 14.591 0.090 1.00 98.25 237 VAL A O 1
ATOM 1784 N N . HIS A 1 238 ? 6.210 13.842 0.016 1.00 98.12 238 HIS A N 1
ATOM 1785 C CA . HIS A 1 238 ? 6.606 14.527 -1.208 1.00 98.12 238 HIS A CA 1
ATOM 1786 C C . HIS A 1 238 ? 6.805 13.521 -2.339 1.00 98.12 238 HIS A C 1
ATOM 1788 O O . HIS A 1 238 ? 7.687 12.669 -2.255 1.00 98.12 238 HIS A O 1
ATOM 1794 N N . HIS A 1 239 ? 6.023 13.631 -3.409 1.00 96.94 239 HIS A N 1
ATOM 1795 C CA . HIS A 1 239 ? 6.176 12.859 -4.639 1.00 96.94 239 HIS A CA 1
ATOM 1796 C C . HIS A 1 239 ? 7.297 13.452 -5.501 1.00 96.94 239 HIS A C 1
ATOM 1798 O O . HIS A 1 239 ? 7.137 14.523 -6.091 1.00 96.94 239 HIS A O 1
ATOM 1804 N N . LEU A 1 240 ? 8.439 12.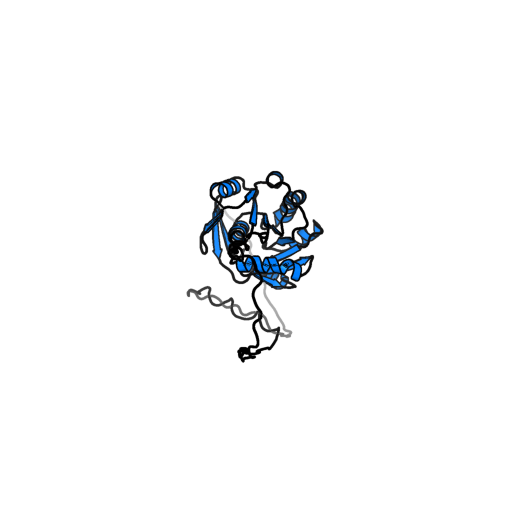764 -5.542 1.00 94.88 240 LEU A N 1
ATOM 1805 C CA . LEU A 1 240 ? 9.651 13.215 -6.229 1.00 94.88 240 LEU A CA 1
ATOM 1806 C C . LEU A 1 240 ? 9.667 12.782 -7.695 1.00 94.88 240 LEU A C 1
ATOM 1808 O O . LEU A 1 240 ? 9.874 13.600 -8.589 1.00 94.88 240 LEU A O 1
ATOM 1812 N N . VAL A 1 241 ? 9.436 11.491 -7.938 1.00 92.62 241 VAL A N 1
ATOM 1813 C CA . VAL A 1 241 ? 9.495 10.885 -9.271 1.00 92.62 241 VAL A CA 1
ATOM 1814 C C . VAL A 1 241 ? 8.205 10.135 -9.514 1.00 92.62 241 VAL A C 1
ATOM 1816 O O . VAL A 1 241 ? 7.843 9.274 -8.715 1.00 92.62 241 VAL A O 1
ATOM 1819 N N . HIS A 1 242 ? 7.558 10.467 -10.629 1.00 91.19 242 HIS A N 1
ATOM 1820 C CA . HIS A 1 242 ? 6.509 9.643 -11.211 1.00 91.19 242 HIS A CA 1
ATOM 1821 C C . HIS A 1 242 ? 7.167 8.751 -12.253 1.00 91.19 242 HIS A C 1
ATOM 1823 O O . HIS A 1 242 ? 7.617 9.261 -13.283 1.00 91.19 242 HIS A O 1
ATOM 1829 N N . GLY A 1 243 ? 7.358 7.486 -11.885 1.00 81.06 243 GLY A N 1
ATOM 1830 C CA . GLY A 1 243 ? 8.072 6.511 -12.698 1.00 81.06 243 GLY A CA 1
ATOM 1831 C C . GLY A 1 243 ? 7.251 6.032 -13.888 1.00 81.06 243 GLY A C 1
ATOM 1832 O O . GLY A 1 243 ? 6.124 6.471 -14.108 1.00 81.06 243 GLY A O 1
ATOM 1833 N N . GLU A 1 244 ? 7.833 5.113 -14.653 1.00 86.44 244 GLU A N 1
ATOM 1834 C CA . GLU A 1 244 ? 7.078 4.318 -15.622 1.00 86.44 244 GLU A CA 1
ATOM 1835 C C . GLU A 1 244 ? 6.162 3.313 -14.897 1.00 86.44 244 GLU A C 1
ATOM 1837 O O . GLU A 1 244 ? 5.878 3.438 -13.703 1.00 86.44 244 GLU A O 1
ATOM 1842 N N . ASP A 1 245 ? 5.698 2.292 -15.614 1.00 92.19 245 ASP A N 1
ATOM 1843 C CA . ASP A 1 245 ? 4.819 1.278 -15.051 1.00 92.19 245 ASP A CA 1
ATOM 1844 C C . ASP A 1 245 ? 5.461 0.565 -13.855 1.00 92.19 245 ASP A C 1
ATOM 1846 O O . ASP A 1 245 ? 6.559 0.006 -13.936 1.00 92.19 245 ASP A O 1
ATOM 1850 N N . SER A 1 246 ? 4.721 0.518 -12.752 1.00 95.19 246 SER A N 1
ATOM 1851 C CA . SER A 1 246 ? 4.953 -0.467 -11.701 1.00 95.19 246 SER A CA 1
ATOM 1852 C C . SER A 1 246 ? 4.572 -1.853 -12.221 1.00 95.19 246 SER A C 1
ATOM 1854 O O . SER A 1 246 ? 3.712 -1.987 -13.090 1.00 95.19 246 SER A O 1
ATOM 1856 N N . TRP A 1 247 ? 5.195 -2.902 -11.698 1.00 97.56 247 TRP A N 1
ATOM 1857 C CA . TRP A 1 247 ? 4.922 -4.278 -12.120 1.00 97.56 247 TRP A CA 1
ATOM 1858 C C . TRP A 1 247 ? 4.435 -5.083 -10.932 1.00 97.56 247 TRP A C 1
ATOM 1860 O O . TRP A 1 247 ? 5.019 -4.985 -9.857 1.00 97.56 247 TRP A O 1
ATOM 1870 N N . LEU A 1 248 ? 3.384 -5.873 -11.125 1.00 98.19 248 LEU A N 1
ATOM 1871 C CA . LEU A 1 248 ? 2.762 -6.689 -10.090 1.00 98.19 248 LEU A CA 1
ATOM 1872 C C . LEU A 1 248 ? 2.476 -8.089 -10.638 1.00 98.19 248 LEU A C 1
ATOM 1874 O O . LEU A 1 248 ? 2.034 -8.238 -11.774 1.00 98.19 248 LEU A O 1
ATOM 1878 N N . GLY A 1 249 ? 2.689 -9.114 -9.825 1.00 98.19 249 GLY A N 1
ATOM 1879 C CA . GLY A 1 249 ? 2.378 -10.495 -10.174 1.00 98.19 249 GLY A CA 1
ATOM 1880 C C . GLY A 1 249 ? 2.130 -11.362 -8.941 1.00 98.19 249 GLY A C 1
ATOM 1881 O O . GLY A 1 249 ? 2.346 -10.903 -7.814 1.00 98.19 249 GLY A O 1
ATOM 1882 N N . PRO A 1 250 ? 1.631 -12.595 -9.117 1.00 98.06 250 PRO A N 1
ATOM 1883 C CA . PRO A 1 250 ? 1.384 -13.498 -8.003 1.00 98.06 250 PRO A CA 1
ATOM 1884 C C . PRO A 1 250 ? 2.701 -14.129 -7.525 1.00 98.06 250 PRO A C 1
ATOM 1886 O O . PRO A 1 250 ? 3.403 -14.764 -8.303 1.00 98.06 250 PRO A O 1
ATOM 1889 N N . ALA A 1 251 ? 3.002 -14.018 -6.232 1.00 97.56 251 ALA A N 1
ATOM 1890 C CA . ALA A 1 251 ? 3.945 -14.918 -5.560 1.00 97.56 251 ALA A CA 1
ATOM 1891 C C . ALA A 1 251 ? 3.230 -16.217 -5.136 1.00 97.56 251 ALA A C 1
ATOM 1893 O O . ALA A 1 251 ? 3.776 -17.314 -5.237 1.00 97.56 251 ALA A O 1
ATOM 1894 N N . ARG A 1 252 ? 1.959 -16.095 -4.729 1.00 97.62 252 ARG A N 1
ATOM 1895 C CA . ARG A 1 252 ? 1.014 -17.196 -4.518 1.00 97.62 252 ARG A CA 1
ATOM 1896 C C . ARG A 1 252 ? -0.378 -16.781 -4.975 1.00 97.62 252 ARG A C 1
ATOM 1898 O O . ARG A 1 252 ? -0.872 -15.740 -4.554 1.00 97.62 252 ARG A O 1
ATOM 1905 N N . GLY A 1 253 ? -1.033 -17.637 -5.753 1.00 95.44 253 GLY A N 1
ATOM 1906 C CA . GLY A 1 253 ? -2.351 -17.370 -6.330 1.00 95.44 253 GLY A CA 1
ATOM 1907 C C . GLY A 1 253 ? -2.277 -17.346 -7.850 1.00 95.44 253 GLY A C 1
ATOM 1908 O O . GLY A 1 253 ? -1.366 -17.935 -8.436 1.00 95.44 253 GLY A O 1
ATOM 1909 N N . LYS A 1 254 ? -3.238 -16.684 -8.494 1.00 95.31 254 LYS A N 1
ATOM 1910 C CA . LYS A 1 254 ? -3.298 -16.582 -9.956 1.00 95.31 254 LYS A CA 1
ATOM 1911 C C . LYS A 1 254 ? -3.227 -15.127 -10.408 1.00 95.31 254 LYS A C 1
ATOM 1913 O O . LYS A 1 254 ? -3.596 -14.217 -9.676 1.00 95.31 254 LYS A O 1
ATOM 1918 N N . VAL A 1 255 ? -2.780 -14.894 -11.638 1.00 96.25 255 VAL A N 1
ATOM 1919 C CA . VAL A 1 255 ? -2.684 -13.531 -12.184 1.00 96.25 255 VAL A CA 1
ATOM 1920 C C . VAL A 1 255 ? -4.063 -12.857 -12.279 1.00 96.25 255 VAL A C 1
ATOM 1922 O O . VAL A 1 255 ? -4.198 -11.650 -12.089 1.00 96.25 255 VAL A O 1
ATOM 1925 N N . GLU A 1 256 ? -5.123 -13.638 -12.483 1.00 96.12 256 GLU A N 1
ATOM 1926 C CA . GLU A 1 256 ? -6.496 -13.145 -12.556 1.00 96.12 256 GLU A CA 1
ATOM 1927 C C . GLU A 1 256 ? -7.013 -12.657 -11.195 1.00 96.12 256 GLU A C 1
ATOM 1929 O O . GLU A 1 256 ? -7.784 -11.697 -11.150 1.00 96.12 256 GLU A O 1
ATOM 1934 N N . SER A 1 257 ? -6.571 -13.261 -10.079 1.00 93.06 257 SER A N 1
ATOM 1935 C CA . SER A 1 257 ? -7.013 -12.853 -8.734 1.00 93.06 257 SER A CA 1
ATOM 1936 C C . SER A 1 257 ? -6.420 -11.513 -8.292 1.00 93.06 257 SER A C 1
ATOM 1938 O O . SER A 1 257 ? -6.975 -10.857 -7.411 1.00 93.06 257 SER A O 1
ATOM 1940 N N . ILE A 1 258 ? -5.359 -11.050 -8.960 1.00 96.00 258 ILE A N 1
ATOM 1941 C CA . ILE A 1 258 ? -4.685 -9.775 -8.675 1.00 96.00 258 ILE A CA 1
ATOM 1942 C C . ILE A 1 258 ? -4.981 -8.682 -9.717 1.00 96.00 258 ILE A C 1
ATOM 1944 O O . ILE A 1 258 ? -4.678 -7.512 -9.481 1.00 96.00 258 ILE A O 1
ATOM 1948 N N . ALA A 1 259 ? -5.591 -9.031 -10.858 1.00 96.56 259 ALA A N 1
ATOM 1949 C CA . ALA A 1 259 ? -5.824 -8.112 -11.977 1.00 96.56 259 ALA A CA 1
ATOM 1950 C C . ALA A 1 259 ? -6.608 -6.854 -11.566 1.00 96.56 259 ALA A C 1
ATOM 1952 O O . ALA A 1 259 ? -6.263 -5.738 -11.961 1.00 96.56 259 ALA A O 1
ATOM 1953 N N . TRP A 1 260 ? -7.612 -7.021 -10.699 1.00 97.25 260 TRP A N 1
ATOM 1954 C CA . TRP A 1 260 ? -8.420 -5.914 -10.183 1.00 97.25 260 TRP A CA 1
ATOM 1955 C C . TRP A 1 260 ? -7.586 -4.871 -9.425 1.00 97.25 260 TRP A C 1
ATOM 1957 O O . TRP A 1 260 ? -7.925 -3.688 -9.444 1.00 97.25 260 TRP A O 1
ATOM 1967 N N . LEU A 1 261 ? -6.508 -5.287 -8.748 1.00 97.88 261 LEU A N 1
ATOM 1968 C CA . LEU A 1 261 ? -5.664 -4.384 -7.972 1.00 97.88 261 LEU A CA 1
ATOM 1969 C C . LEU A 1 261 ? -4.767 -3.555 -8.890 1.00 97.88 261 LEU A C 1
ATOM 1971 O O . LEU A 1 261 ? -4.628 -2.355 -8.672 1.00 97.88 261 LEU A O 1
ATOM 1975 N N . GLY A 1 262 ? -4.209 -4.162 -9.939 1.00 97.62 262 GLY A N 1
ATOM 1976 C CA . GLY A 1 262 ? -3.448 -3.422 -10.947 1.00 97.62 262 GLY A CA 1
ATOM 1977 C C . GLY A 1 262 ? -4.310 -2.413 -11.708 1.00 97.62 262 GLY A C 1
ATOM 1978 O O . GLY A 1 262 ? -3.876 -1.282 -11.942 1.00 97.62 262 GLY A O 1
ATOM 1979 N N . GLU A 1 263 ? -5.561 -2.769 -12.021 1.00 97.12 263 GLU A N 1
ATOM 1980 C CA . GLU A 1 263 ? -6.527 -1.824 -12.592 1.00 97.12 263 GLU A CA 1
ATOM 1981 C C . GLU A 1 263 ? -6.831 -0.679 -11.612 1.00 97.12 263 GLU A C 1
ATOM 1983 O O . GLU A 1 263 ? -6.823 0.490 -12.003 1.00 97.12 263 GLU A O 1
ATOM 1988 N N . LEU A 1 264 ? -7.045 -0.993 -10.328 1.00 97.62 264 LEU A N 1
ATOM 1989 C CA . LEU A 1 264 ? -7.276 0.005 -9.284 1.00 97.62 264 LEU A CA 1
ATOM 1990 C C . LEU A 1 264 ? -6.085 0.967 -9.155 1.00 97.62 264 LEU A C 1
ATOM 1992 O O . LEU A 1 264 ? -6.280 2.181 -9.150 1.00 97.62 264 LEU A O 1
ATOM 1996 N N . MET A 1 265 ? -4.855 0.452 -9.098 1.00 97.56 265 MET A N 1
ATOM 1997 C CA . MET A 1 265 ? -3.641 1.273 -9.058 1.00 97.56 265 MET A CA 1
ATOM 1998 C C . MET A 1 265 ? -3.563 2.181 -10.290 1.00 97.56 265 MET A C 1
ATOM 2000 O O . MET A 1 265 ? -3.478 3.403 -10.141 1.00 97.56 265 MET A O 1
ATOM 2004 N N . THR A 1 266 ? -3.737 1.622 -11.489 1.00 97.19 266 THR A N 1
ATOM 2005 C CA . THR A 1 266 ? -3.684 2.379 -12.749 1.00 97.19 266 THR A CA 1
ATOM 2006 C C . THR A 1 266 ? -4.728 3.493 -12.785 1.00 97.19 266 THR A C 1
ATOM 2008 O O . THR A 1 266 ? -4.394 4.655 -13.016 1.00 97.19 266 THR A O 1
ATOM 2011 N N . ARG A 1 267 ? -5.988 3.187 -12.457 1.00 96.81 267 ARG A N 1
ATOM 2012 C CA . ARG A 1 267 ? -7.083 4.173 -12.424 1.00 96.81 267 ARG A CA 1
ATOM 2013 C C . ARG A 1 267 ? -6.907 5.240 -11.348 1.00 96.81 267 ARG A C 1
ATOM 2015 O O . ARG A 1 267 ? -7.448 6.334 -11.485 1.00 96.81 267 ARG A O 1
ATOM 2022 N N . SER A 1 268 ? -6.169 4.939 -10.281 1.00 95.88 268 SER A N 1
ATOM 2023 C CA . SER A 1 268 ? -5.844 5.911 -9.234 1.00 95.88 268 SER A CA 1
ATOM 2024 C C . SER A 1 268 ? -4.776 6.930 -9.667 1.00 95.88 268 SER A C 1
ATOM 2026 O O . SER A 1 268 ? -4.632 7.985 -9.035 1.00 95.88 268 SER A O 1
ATOM 2028 N N . GLY A 1 269 ? -4.073 6.640 -10.769 1.00 95.38 269 GLY A N 1
ATOM 2029 C CA . GLY A 1 269 ? -2.957 7.413 -11.309 1.00 95.38 269 GLY A CA 1
ATOM 2030 C C . GLY A 1 269 ? -1.583 6.792 -11.044 1.00 95.38 269 GLY A C 1
ATOM 2031 O O . GLY A 1 269 ? -0.600 7.516 -11.114 1.00 95.38 269 GLY A O 1
ATOM 2032 N N . LEU A 1 270 ? -1.511 5.498 -10.712 1.00 96.12 270 LEU A N 1
ATOM 2033 C CA . LEU A 1 270 ? -0.270 4.733 -10.550 1.00 96.12 270 LEU A CA 1
ATOM 2034 C C . LEU A 1 270 ? -0.205 3.654 -11.643 1.00 96.12 270 LEU A C 1
ATOM 2036 O O . LEU A 1 270 ? -0.719 2.551 -11.424 1.00 96.12 270 LEU A O 1
ATOM 2040 N N . PRO A 1 271 ? 0.355 3.955 -12.831 1.00 95.81 271 PRO A N 1
ATOM 2041 C CA . PRO A 1 271 ? 0.433 3.000 -13.935 1.00 95.81 271 PRO A CA 1
ATOM 2042 C C . PRO A 1 271 ? 1.025 1.666 -13.471 1.00 95.81 271 PRO A C 1
ATOM 2044 O O . PRO A 1 271 ? 2.107 1.632 -12.882 1.00 95.81 271 PRO A O 1
ATOM 2047 N N . THR A 1 272 ? 0.278 0.573 -13.649 1.00 97.75 272 THR A N 1
ATOM 2048 C CA . THR A 1 272 ? 0.655 -0.746 -13.124 1.00 97.75 272 THR A CA 1
ATOM 2049 C C . THR A 1 272 ? 0.364 -1.846 -14.137 1.00 97.75 272 THR A C 1
ATOM 2051 O O . THR A 1 272 ? -0.781 -2.064 -14.531 1.00 97.75 272 THR A O 1
ATOM 2054 N N . LYS A 1 273 ? 1.401 -2.598 -14.509 1.00 97.75 273 LYS A N 1
ATOM 2055 C CA . LYS A 1 273 ? 1.312 -3.810 -15.323 1.00 97.75 273 LYS A CA 1
ATOM 2056 C C . LYS A 1 273 ? 1.176 -5.039 -14.435 1.00 97.75 273 LYS A C 1
ATOM 2058 O O . LYS A 1 273 ? 2.029 -5.301 -13.589 1.00 97.75 273 LYS A O 1
ATOM 2063 N N . VAL A 1 274 ? 0.123 -5.816 -14.670 1.00 98.25 274 VAL A N 1
ATOM 2064 C CA . VAL A 1 274 ? -0.073 -7.117 -14.026 1.00 98.25 274 VAL A CA 1
ATOM 2065 C C . VAL A 1 274 ? 0.456 -8.213 -14.944 1.00 98.25 274 VAL A C 1
ATOM 2067 O O . VAL A 1 274 ? 0.039 -8.308 -16.098 1.00 98.25 274 VAL A O 1
ATOM 2070 N N . VAL A 1 275 ? 1.380 -9.029 -14.443 1.00 98.06 275 VAL A N 1
ATOM 2071 C CA . VAL A 1 275 ? 2.053 -10.092 -15.199 1.00 98.06 275 VAL A CA 1
ATOM 2072 C C . VAL A 1 275 ? 2.089 -11.397 -14.413 1.00 98.06 275 VAL A C 1
ATOM 2074 O O . VAL A 1 275 ? 1.993 -11.406 -13.188 1.00 98.06 275 VAL A O 1
ATOM 2077 N N . ALA A 1 276 ? 2.246 -12.515 -15.123 1.00 97.31 276 ALA A N 1
ATOM 2078 C CA . ALA A 1 276 ? 2.362 -13.831 -14.498 1.00 97.31 276 ALA A CA 1
ATOM 2079 C C . ALA A 1 276 ? 3.656 -13.990 -13.680 1.00 97.31 276 ALA A C 1
ATOM 2081 O O . ALA A 1 276 ? 3.657 -14.705 -12.685 1.00 97.31 276 ALA A O 1
ATOM 2082 N N . ASP A 1 277 ? 4.736 -13.319 -14.090 1.00 96.56 277 ASP A N 1
ATOM 2083 C CA . ASP A 1 277 ? 6.022 -13.337 -13.394 1.00 96.56 277 ASP A CA 1
ATOM 2084 C C . ASP A 1 277 ? 6.664 -11.936 -13.415 1.00 96.56 277 ASP A C 1
ATOM 2086 O O . ASP A 1 277 ? 7.181 -11.512 -14.454 1.00 96.56 277 ASP A O 1
ATOM 2090 N N . PRO A 1 278 ? 6.630 -11.186 -12.298 1.00 96.31 278 PRO A N 1
ATOM 2091 C CA . PRO A 1 278 ? 7.199 -9.845 -12.217 1.00 96.31 278 PRO A CA 1
ATOM 2092 C C . PRO A 1 278 ? 8.690 -9.868 -11.844 1.00 96.31 278 PRO A C 1
ATOM 2094 O O . PRO A 1 278 ? 9.316 -8.806 -11.782 1.00 96.31 278 PRO A O 1
ATOM 2097 N N . ARG A 1 279 ? 9.291 -11.047 -11.606 1.00 95.25 279 ARG A N 1
ATOM 2098 C CA . ARG A 1 279 ? 10.658 -11.165 -11.070 1.00 95.25 279 ARG A CA 1
ATOM 2099 C C . ARG A 1 279 ? 11.696 -10.504 -11.963 1.00 95.25 279 ARG A C 1
ATOM 2101 O O . ARG A 1 279 ? 12.616 -9.894 -11.436 1.00 95.25 279 ARG A O 1
ATOM 2108 N N . GLY A 1 280 ? 11.537 -10.547 -13.286 1.00 95.06 280 GLY A N 1
ATOM 2109 C CA . GLY A 1 280 ? 12.452 -9.858 -14.204 1.00 95.06 280 GLY A CA 1
ATOM 2110 C C . GLY A 1 280 ? 12.557 -8.352 -13.924 1.00 95.06 280 GLY A C 1
ATOM 2111 O O . GLY A 1 280 ? 13.659 -7.813 -13.836 1.00 95.06 280 GLY A O 1
ATOM 2112 N N . ALA A 1 281 ? 11.420 -7.683 -13.702 1.00 94.56 281 ALA A N 1
ATOM 2113 C CA . ALA A 1 281 ? 11.385 -6.260 -13.363 1.00 94.56 281 ALA A CA 1
ATOM 2114 C C . ALA A 1 281 ? 11.932 -5.990 -11.950 1.00 94.56 281 ALA A C 1
ATOM 2116 O O . ALA A 1 281 ? 12.665 -5.019 -11.743 1.00 94.56 281 ALA A O 1
ATOM 2117 N N . ILE A 1 282 ? 11.617 -6.867 -10.989 1.00 95.31 282 ILE A N 1
ATOM 2118 C CA . ILE A 1 282 ? 12.120 -6.784 -9.609 1.00 95.31 282 ILE A CA 1
ATOM 2119 C C . ILE A 1 282 ? 13.653 -6.882 -9.591 1.00 95.31 282 ILE A C 1
ATOM 2121 O O . ILE A 1 282 ? 14.311 -5.991 -9.055 1.00 95.31 282 ILE A O 1
ATOM 2125 N N . TRP A 1 283 ? 14.228 -7.904 -10.235 1.00 94.94 283 TRP A N 1
ATOM 2126 C CA . TRP A 1 283 ? 15.678 -8.101 -10.337 1.00 94.94 283 TRP A CA 1
ATOM 2127 C C . TRP A 1 283 ? 16.369 -6.941 -11.048 1.00 94.94 283 TRP A C 1
ATOM 2129 O O . TRP A 1 283 ? 17.394 -6.460 -10.567 1.00 94.94 283 TRP A O 1
ATOM 2139 N N . GLY A 1 284 ? 15.793 -6.447 -12.149 1.00 93.44 284 GLY A N 1
ATOM 2140 C CA . GLY A 1 284 ? 16.338 -5.295 -12.868 1.00 93.44 284 GLY A CA 1
ATOM 2141 C C . GLY A 1 284 ? 16.469 -4.063 -11.970 1.00 93.44 284 GLY A C 1
ATOM 2142 O O . GLY A 1 284 ? 17.535 -3.449 -11.899 1.00 93.44 284 GLY A O 1
ATOM 2143 N N . LYS A 1 285 ? 15.419 -3.740 -11.203 1.00 91.75 285 LYS A N 1
ATOM 2144 C CA . LYS A 1 285 ? 15.479 -2.625 -10.249 1.00 91.75 285 LYS A CA 1
ATOM 2145 C C . LYS A 1 285 ? 16.391 -2.919 -9.058 1.00 91.75 285 LYS A C 1
ATOM 2147 O O . LYS A 1 285 ? 17.040 -2.005 -8.556 1.00 91.75 285 LYS A O 1
ATOM 2152 N N . PHE A 1 286 ? 16.446 -4.162 -8.586 1.00 92.50 286 PHE A N 1
ATOM 2153 C CA . PHE A 1 286 ? 17.340 -4.549 -7.498 1.00 92.50 286 PHE A CA 1
ATOM 2154 C C . PHE A 1 286 ? 18.806 -4.304 -7.871 1.00 92.50 286 PHE A C 1
ATOM 2156 O O . PHE A 1 286 ? 19.495 -3.610 -7.132 1.00 92.50 286 PHE A O 1
ATOM 2163 N N . ILE A 1 287 ? 19.240 -4.758 -9.052 1.00 92.50 287 ILE A N 1
ATOM 2164 C CA . ILE A 1 287 ? 20.597 -4.520 -9.569 1.00 92.50 287 ILE A CA 1
ATOM 2165 C C . ILE A 1 287 ? 20.889 -3.019 -9.652 1.00 92.50 287 ILE A C 1
ATOM 2167 O O . ILE A 1 287 ? 21.920 -2.568 -9.160 1.00 92.50 287 ILE A O 1
ATOM 2171 N N . PHE A 1 288 ? 19.963 -2.231 -10.210 1.00 88.88 288 PHE A N 1
ATOM 2172 C CA . PHE A 1 288 ? 20.104 -0.773 -10.261 1.00 88.88 288 PHE A CA 1
ATOM 2173 C C . PHE A 1 288 ? 20.296 -0.166 -8.862 1.00 88.88 288 PHE A C 1
ATOM 2175 O O . PHE A 1 288 ? 21.217 0.616 -8.632 1.00 88.88 288 PHE A O 1
ATOM 2182 N N . ASN A 1 289 ? 19.465 -0.571 -7.900 1.00 88.19 289 ASN A N 1
ATOM 2183 C CA . ASN A 1 289 ? 19.549 -0.106 -6.519 1.00 88.19 289 ASN A CA 1
ATOM 2184 C C . ASN A 1 289 ? 20.848 -0.531 -5.818 1.00 88.19 289 ASN A C 1
ATOM 2186 O O . ASN A 1 289 ? 21.304 0.210 -4.955 1.00 88.19 289 ASN A O 1
ATOM 2190 N N . SER A 1 290 ? 21.425 -1.690 -6.148 1.00 88.31 290 SER A N 1
ATOM 2191 C CA . SER A 1 290 ? 22.693 -2.171 -5.575 1.00 88.31 290 SER A CA 1
ATOM 2192 C C . SER A 1 290 ? 23.917 -1.399 -6.064 1.00 88.31 290 SER A C 1
ATOM 2194 O O . SER A 1 290 ? 24.957 -1.453 -5.419 1.00 88.31 290 SER A O 1
ATOM 2196 N N . VAL A 1 291 ? 23.808 -0.711 -7.201 1.00 89.62 291 VAL A N 1
ATOM 2197 C CA . VAL A 1 291 ? 24.877 0.147 -7.733 1.00 89.62 291 VAL A CA 1
ATOM 2198 C C . VAL A 1 291 ? 24.719 1.592 -7.251 1.00 89.62 291 VAL A C 1
ATOM 2200 O O . VAL A 1 291 ? 25.710 2.296 -7.088 1.00 89.62 291 VAL A O 1
ATOM 2203 N N . MET A 1 292 ? 23.480 2.042 -7.034 1.00 84.44 292 MET A N 1
ATOM 2204 C CA . MET A 1 292 ? 23.171 3.447 -6.744 1.00 84.44 292 MET A CA 1
ATOM 2205 C C . MET A 1 292 ? 23.068 3.811 -5.253 1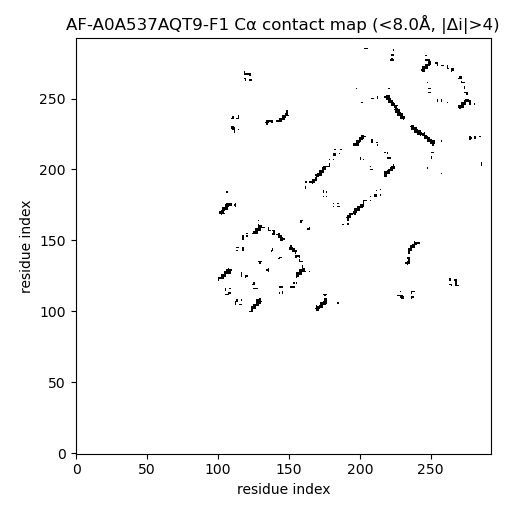.00 84.44 292 MET A C 1
ATOM 2207 O O . MET A 1 292 ? 23.237 4.989 -4.941 1.00 84.44 292 MET A O 1
ATOM 2211 N N . ASN A 1 293 ? 22.728 2.868 -4.362 1.00 78.56 293 ASN A N 1
ATOM 2212 C CA . ASN A 1 293 ? 22.554 3.118 -2.916 1.00 78.56 293 ASN A CA 1
ATOM 2213 C C . ASN A 1 293 ? 23.780 2.700 -2.109 1.00 78.56 293 ASN A C 1
ATOM 2215 O O . ASN A 1 293 ? 24.058 3.393 -1.106 1.00 78.56 293 ASN A O 1
#

Sequence (293 aa):
MRTLAAARIARPQPQGSADEHRLPGEPFILSDCAHGSFSVRTLVSANILDRYGRRGSCARRDLLINSRHLPDRDAGPMTNAARPARHKGYHAAEVFRVAERRRILIVGAGAIGGLYAAYLAKIADVAVLDTNRAHVDAIRKDGLKLRGRTASATKLAAFASAAEMGKRRFDAAIILVKSQATGAAFESIRPGLEGRPLLVTLQNGMGNEELLMGLTDLEVAHGVSFEAARYDGPGCVHHLVHGEDSWLGPARGKVESIAWLGELMTRSGLPTKVVADPRGAIWGKFIFNSVMN

pLDDT: mean 74.53, std 30.16, range [24.38, 98.81]